Protein AF-A0A9D4HB78-F1 (afdb_monomer_lite)

Foldseek 3Di:
DDPDDDDDDDVVLVVVLVVLVVLCVVQCQDLDLVSLLVSLQVLLVCLLVVSDDPVSLLVVLVSCLVRLVSLLDPDRNLVSNLSSLLSNCVSPVVCLQSLLVSQLVVLVVLVPDPQLLVCLSSLLSNLSRLLSSLLSLVVPPPRDLVSNLSSLVSNLSSLLSNCRNVDPVSLVSNLVSVLCQCVSDDCSVVVSLVSLVVHDQDLSCLLVLLSSLVSCQVVVVVVSNVVSLQVSLVSLLCCLQPPLRDVSSLQSNLSSQANADDDDDDDDDDDDDPDCPSSDPFDDHDPCCCVPRHVVSLVVRCVGPVPSSCVSVVSNVVRDPDPCVVVPCVVVVVVVVVVVVVVVVDDDDDD

pLDDT: mean 73.03, std 22.08, range [23.11, 98.19]

Sequence (351 aa):
MENVYVPEYFPDEERNAEELLKRLSKTVLSSSTKKRSEVLDDIARYITETRLTQQQIEYIFEKLQRTIAAYDDNSKSRRSAESIVKAAVNKDVSAIQLVAACVTPIAEAQKKLVQPFKSSNEAYVALLWPCASLKLAFKQPNAEKRFMLTLVESIDGLVFGALAARKRSIAQNVYKKLVNLWSSDADACDRYHTLLGHCKSSEYSVCVHALFLSYLFNNKREGQLNKLKGPAVDTFTKLVALVKPPPVALEVGGDILTHFSQADFYDTHFSQADCYDIFWPLTHFSQADFYDIFWLFTQKALLRNMEILLKAFSNLLSGIQLDLGQYTLDIIKPLGGMLEVCNHDSLTFCV

Radius of gyration: 24.36 Å; chains: 1; bounding box: 95×45×58 Å

Organism: Dreissena polymorpha (NCBI:txid45954)

InterPro domains:
  IPR056810 Stalled ribosome sensor GCN1-like, N-terminal [PF24993] (282-337)

Secondary structure (DSSP, 8-state):
-----PPPP-HHHHHHHHHHHHHHHHHTT-S-HHHHHHHHHHHHHHHHTS-S-HHHHHHHHHHHHHTGGGG-SSSHHHHHHHHHHHHHHHH-GGGHHHHHHHHHHHHHHHHH-S-GGGSHHHHHHHHHHHHHHHHHHTT-TT--HHHHHHHHHHHHHHHHHHHTT--HHHHHHHHHHHHHHHTSSSSHHHHHHHHHTTSPP-TTTHHHHHHHHHHHHHTT-HHHHHHHHHHHHHHHHHHHHHS---HHHHHHHHTTTT---------------TT-TTS-------HHHIIIIIIHHHHHHHHHHHHHHHHHHHHHHHT-----GGGHHHHHHHHHHHHHHHTTS------

Structure (mmCIF, N/CA/C/O backbone):
data_AF-A0A9D4HB78-F1
#
_entry.id   AF-A0A9D4HB78-F1
#
loop_
_atom_site.group_PDB
_atom_site.id
_atom_site.type_symbol
_atom_site.label_atom_id
_atom_site.label_alt_id
_atom_site.label_comp_id
_atom_site.label_asym_id
_atom_site.label_entity_id
_atom_site.label_seq_id
_atom_site.pdbx_PDB_ins_code
_atom_site.Cartn_x
_atom_site.Cartn_y
_atom_site.Cartn_z
_atom_site.occupancy
_atom_site.B_iso_or_equiv
_atom_site.auth_seq_id
_atom_site.auth_comp_id
_atom_site.auth_asym_id
_atom_site.auth_atom_id
_atom_site.pdbx_PDB_model_num
ATOM 1 N N . MET A 1 1 ? -53.036 10.648 6.766 1.00 39.59 1 MET A N 1
ATOM 2 C CA . MET A 1 1 ? -52.142 10.501 7.932 1.00 39.59 1 MET A CA 1
ATOM 3 C C . MET A 1 1 ? -51.050 9.551 7.502 1.00 39.59 1 MET A C 1
ATOM 5 O O . MET A 1 1 ? -51.363 8.407 7.201 1.00 39.59 1 MET A O 1
ATOM 9 N N . GLU A 1 2 ? -49.828 10.042 7.351 1.00 35.72 2 GLU A N 1
ATOM 10 C CA . GLU A 1 2 ? -48.689 9.218 6.941 1.00 35.72 2 GLU A CA 1
ATOM 11 C C . GLU A 1 2 ? -48.000 8.669 8.192 1.00 35.72 2 GLU A C 1
ATOM 13 O O . GLU A 1 2 ? -47.783 9.407 9.154 1.00 35.72 2 GLU A O 1
ATOM 18 N N . ASN A 1 3 ? -47.669 7.376 8.192 1.00 38.75 3 ASN A N 1
ATOM 19 C CA . ASN A 1 3 ? -46.874 6.784 9.264 1.00 38.75 3 ASN A CA 1
ATOM 20 C C . ASN A 1 3 ? -45.413 7.203 9.084 1.00 38.75 3 ASN A C 1
ATOM 22 O O . ASN A 1 3 ? -44.667 6.580 8.330 1.00 38.75 3 ASN A O 1
ATOM 26 N N . VAL A 1 4 ? -45.009 8.258 9.792 1.00 39.56 4 VAL A N 1
ATOM 27 C CA . VAL A 1 4 ? -43.598 8.625 9.933 1.00 39.56 4 VAL A CA 1
ATOM 28 C C . VAL A 1 4 ? -42.906 7.531 10.743 1.00 39.56 4 VAL A C 1
ATOM 30 O O . VAL A 1 4 ? -43.082 7.438 11.956 1.00 39.56 4 VAL A O 1
ATOM 33 N N . TYR A 1 5 ? -42.131 6.684 10.065 1.00 40.94 5 TYR A N 1
ATOM 34 C CA . TYR A 1 5 ? -41.275 5.701 10.720 1.00 40.94 5 TYR A CA 1
ATOM 35 C C . TYR A 1 5 ? -40.149 6.431 11.459 1.00 40.94 5 TYR A C 1
ATOM 37 O O . TYR A 1 5 ? -39.219 6.948 10.839 1.00 40.94 5 TYR A O 1
ATOM 45 N N . VAL A 1 6 ? -40.247 6.486 12.786 1.00 38.56 6 VAL A N 1
ATOM 46 C CA . VAL A 1 6 ? -39.167 6.943 13.665 1.00 38.56 6 VAL A CA 1
ATOM 47 C C . VAL A 1 6 ? -38.320 5.716 14.016 1.00 38.56 6 VAL A C 1
ATOM 49 O O . VAL A 1 6 ? -38.862 4.791 14.621 1.00 38.56 6 VAL A O 1
ATOM 52 N N . PRO A 1 7 ? -37.026 5.661 13.645 1.00 44.06 7 PRO A N 1
ATOM 53 C CA . PRO A 1 7 ? -36.155 4.564 14.050 1.00 44.06 7 PRO A CA 1
ATOM 54 C C . PRO A 1 7 ? -36.033 4.494 15.575 1.00 44.06 7 PRO A C 1
ATOM 56 O O . PRO A 1 7 ? -35.910 5.528 16.235 1.00 44.06 7 PRO A O 1
ATOM 59 N N . GLU A 1 8 ? -36.034 3.284 16.134 1.00 41.75 8 GLU A N 1
ATOM 60 C CA . GLU A 1 8 ? -35.783 3.090 17.562 1.00 41.75 8 GLU A CA 1
ATOM 61 C C . GLU A 1 8 ? -34.376 3.586 17.934 1.00 41.75 8 GLU A C 1
ATOM 63 O O . GLU A 1 8 ? -33.387 3.309 17.254 1.00 41.75 8 GLU A O 1
ATOM 68 N N . TYR A 1 9 ? -34.298 4.354 19.020 1.00 45.88 9 TYR A N 1
ATOM 69 C CA . TYR A 1 9 ? -33.049 4.898 19.540 1.00 45.88 9 TYR A CA 1
ATOM 70 C C . TYR A 1 9 ? -32.450 3.912 20.550 1.00 45.88 9 TYR A C 1
ATOM 72 O O . TYR A 1 9 ? -33.063 3.637 21.581 1.00 45.88 9 TYR A O 1
ATOM 80 N N . PHE A 1 10 ? -31.258 3.384 20.253 1.00 50.38 10 PHE A N 1
ATOM 81 C CA . PHE A 1 10 ? -30.574 2.349 21.041 1.00 50.38 10 PHE A CA 1
ATOM 82 C C . PHE A 1 10 ? -29.372 2.933 21.819 1.00 50.38 10 PHE A C 1
ATOM 84 O O . PHE A 1 10 ? -28.224 2.766 21.394 1.00 50.38 10 PHE A O 1
ATOM 91 N N . PRO A 1 11 ? -29.591 3.613 22.965 1.00 55.28 11 PRO A N 1
ATOM 92 C CA . PRO A 1 11 ? -28.542 4.358 23.668 1.00 55.28 11 PRO A CA 1
ATOM 93 C C . PRO A 1 11 ? -27.379 3.488 24.166 1.00 55.28 11 PRO A C 1
ATOM 95 O O . PRO A 1 11 ? -26.263 3.986 24.309 1.00 55.28 11 PRO A O 1
ATOM 98 N N . ASP A 1 12 ? -27.603 2.195 24.417 1.00 61.38 12 ASP A N 1
ATOM 99 C CA . ASP A 1 12 ? -26.543 1.298 24.881 1.00 61.38 12 ASP A CA 1
ATOM 100 C C . ASP A 1 12 ? -25.519 0.967 23.783 1.00 61.38 12 ASP A C 1
ATOM 102 O O . ASP A 1 12 ? -24.332 0.840 24.086 1.00 61.38 12 ASP A O 1
ATOM 106 N N . GLU A 1 13 ? -25.906 0.876 22.504 1.00 61.78 13 GLU A N 1
ATOM 107 C CA . GLU A 1 13 ? -24.924 0.663 21.425 1.00 61.78 13 GLU A CA 1
ATOM 108 C C . GLU A 1 13 ? -24.064 1.915 21.195 1.00 61.78 13 GLU A C 1
ATOM 110 O O . GLU A 1 13 ? -22.840 1.807 21.082 1.00 61.78 13 GLU A O 1
ATOM 115 N N . GLU A 1 14 ? -24.670 3.105 21.232 1.00 60.84 14 GLU A N 1
ATOM 116 C CA . GLU A 1 14 ? -23.958 4.385 21.114 1.00 60.84 14 GLU A CA 1
ATOM 117 C C . GLU A 1 14 ? -22.981 4.608 22.283 1.00 60.84 14 GLU A C 1
ATOM 119 O O . GLU A 1 14 ? -21.816 4.964 22.077 1.00 60.84 14 GLU A O 1
ATOM 124 N N . ARG A 1 15 ? -23.402 4.284 23.511 1.00 61.78 15 ARG A N 1
ATOM 125 C CA . ARG A 1 15 ? -22.551 4.319 24.710 1.00 61.78 15 ARG A CA 1
ATOM 126 C C . ARG A 1 15 ? -21.359 3.363 24.609 1.00 61.78 15 ARG A C 1
ATOM 128 O O . ARG A 1 15 ? -20.231 3.751 24.920 1.00 61.78 15 ARG A O 1
ATOM 135 N N . ASN A 1 16 ? -21.584 2.140 24.127 1.00 81.19 16 ASN A N 1
ATOM 136 C CA . ASN A 1 16 ? -20.516 1.166 23.890 1.00 81.19 16 ASN A CA 1
ATOM 137 C C . ASN A 1 16 ? -19.531 1.640 22.801 1.00 81.19 16 ASN A C 1
ATOM 139 O O . ASN A 1 16 ? -18.318 1.465 22.950 1.00 81.19 16 ASN A O 1
ATOM 143 N N . ALA A 1 17 ? -20.020 2.280 21.733 1.00 85.75 17 ALA A N 1
ATOM 144 C CA . ALA A 1 17 ? -19.179 2.880 20.697 1.00 85.75 17 ALA A CA 1
ATOM 145 C C . ALA A 1 17 ? -18.312 4.030 21.248 1.00 85.75 17 ALA A C 1
ATOM 147 O O . ALA A 1 17 ? -17.103 4.069 20.994 1.00 85.75 17 ALA A O 1
ATOM 148 N N . GLU A 1 18 ? -18.873 4.929 22.064 1.00 87.69 18 GLU A N 1
ATOM 149 C CA . GLU A 1 18 ? -18.087 5.974 22.730 1.00 87.69 18 GLU A CA 1
ATOM 150 C C . GLU A 1 18 ? -16.985 5.394 23.629 1.00 87.69 18 GLU A C 1
ATOM 152 O O . GLU A 1 18 ? -15.846 5.873 23.609 1.00 87.69 18 GLU A O 1
ATOM 157 N N . GLU A 1 19 ? -17.296 4.380 24.438 1.00 90.69 19 GLU A N 1
ATOM 158 C CA . GLU A 1 19 ? -16.315 3.746 25.324 1.00 90.69 19 GLU A CA 1
ATOM 159 C C . GLU A 1 19 ? -15.199 3.045 24.538 1.00 90.69 19 GLU A C 1
ATOM 161 O O . GLU A 1 19 ? -14.025 3.159 24.909 1.00 90.69 19 GLU A O 1
ATOM 166 N N . LEU A 1 20 ? -15.515 2.436 23.391 1.00 92.75 20 LEU A N 1
ATOM 167 C CA . LEU A 1 20 ? -14.529 1.877 22.466 1.00 92.75 20 LEU A CA 1
ATOM 168 C C . LEU A 1 20 ? -13.567 2.947 21.915 1.00 92.75 20 LEU A C 1
ATOM 170 O O . LEU A 1 20 ? -12.353 2.725 21.904 1.00 92.75 20 LEU A O 1
ATOM 174 N N . LEU A 1 21 ? -14.063 4.128 21.532 1.00 93.75 21 LEU A N 1
ATOM 175 C CA . LEU A 1 21 ? -13.239 5.241 21.026 1.00 93.75 21 LEU A CA 1
ATOM 176 C C . LEU A 1 21 ? -12.417 5.932 22.131 1.00 93.75 21 LEU A C 1
ATOM 178 O O . LEU A 1 21 ? -11.253 6.306 21.922 1.00 93.75 21 LEU A O 1
ATOM 182 N N . LYS A 1 22 ? -12.970 6.032 23.346 1.00 93.62 22 LYS A N 1
ATOM 183 C CA . LYS A 1 22 ? -12.242 6.467 24.553 1.00 93.62 22 LYS A CA 1
ATOM 184 C C . LYS A 1 22 ? -11.129 5.469 24.903 1.00 93.62 22 LYS A C 1
ATOM 186 O O . LYS A 1 22 ? -10.025 5.884 25.267 1.00 93.62 22 LYS A O 1
ATOM 191 N N . ARG A 1 23 ? -11.373 4.161 24.743 1.00 93.56 23 ARG A N 1
ATOM 192 C CA . ARG A 1 23 ? -10.382 3.085 24.927 1.00 93.56 23 ARG A CA 1
ATOM 193 C C . ARG A 1 23 ? -9.302 3.117 23.844 1.00 93.56 23 ARG A C 1
ATOM 195 O O . ARG A 1 23 ? -8.128 3.007 24.199 1.00 93.56 23 ARG A O 1
ATOM 202 N N . LEU A 1 24 ? -9.655 3.342 22.573 1.00 94.56 24 LEU A N 1
ATOM 203 C CA . LEU A 1 24 ? -8.703 3.535 21.467 1.00 94.56 24 LEU A CA 1
ATOM 204 C C . LEU A 1 24 ? -7.709 4.642 21.810 1.00 94.56 24 LEU A C 1
ATOM 206 O O . LEU A 1 24 ? -6.508 4.389 21.874 1.00 94.56 24 LEU A O 1
ATOM 210 N N . SER A 1 25 ? -8.217 5.834 22.123 1.00 93.44 25 SER A N 1
ATOM 211 C CA . SER A 1 25 ? -7.403 7.024 22.401 1.00 93.44 25 SER A CA 1
ATOM 212 C C . SER A 1 25 ? -6.389 6.826 23.532 1.00 93.44 25 SER A C 1
ATOM 214 O O . SER A 1 25 ? -5.276 7.337 23.451 1.00 93.44 25 SER A O 1
ATOM 216 N N . LYS A 1 26 ? -6.743 6.049 24.566 1.00 91.81 26 LYS A N 1
ATOM 217 C CA . LYS A 1 26 ? -5.852 5.721 25.695 1.00 91.81 26 LYS A CA 1
ATOM 218 C C . LYS A 1 26 ? -4.856 4.593 25.395 1.00 91.81 26 LYS A C 1
ATOM 220 O O . LYS A 1 26 ? -3.820 4.509 26.048 1.00 91.81 26 LYS A O 1
ATOM 225 N N . THR A 1 27 ? -5.172 3.702 24.455 1.00 91.94 27 THR A N 1
ATOM 226 C CA . THR A 1 27 ? -4.480 2.406 24.303 1.00 91.94 27 THR A CA 1
ATOM 227 C C . THR A 1 27 ? -3.612 2.325 23.049 1.00 91.94 27 THR A C 1
ATOM 229 O O . THR A 1 27 ? -2.616 1.601 23.044 1.00 91.94 27 THR A O 1
ATOM 232 N N . VAL A 1 28 ? -3.939 3.087 22.004 1.00 90.00 28 VAL A N 1
ATOM 233 C CA . VAL A 1 28 ? -3.289 3.030 20.684 1.00 90.00 28 VAL A CA 1
ATOM 234 C C . VAL A 1 28 ? -1.795 3.379 20.708 1.00 90.00 28 VAL A C 1
ATOM 236 O O . VAL A 1 28 ? -1.022 2.783 19.969 1.00 90.00 28 VAL A O 1
ATOM 239 N N . LEU A 1 29 ? -1.365 4.263 21.616 1.00 91.12 29 LEU A N 1
ATOM 240 C CA . LEU A 1 29 ? 0.049 4.599 21.847 1.00 91.12 29 LEU A CA 1
ATOM 241 C C . LEU A 1 29 ? 0.690 3.813 23.009 1.00 91.12 29 LEU A C 1
ATOM 243 O O . LEU A 1 29 ? 1.817 4.102 23.406 1.00 91.12 29 LEU A O 1
ATOM 247 N N . SER A 1 30 ? 0.003 2.819 23.582 1.00 91.25 30 SER A N 1
ATOM 248 C CA . SER A 1 30 ? 0.588 2.008 24.657 1.00 91.25 30 SER A CA 1
ATOM 249 C C . SER A 1 30 ? 1.701 1.098 24.127 1.00 91.25 30 SER A C 1
ATOM 251 O O . SER A 1 30 ? 1.601 0.533 23.037 1.00 91.25 30 SER A O 1
ATOM 253 N N . SER A 1 31 ? 2.755 0.893 24.922 1.00 88.75 31 SER A N 1
ATOM 254 C CA . SER A 1 31 ? 3.900 0.044 24.552 1.00 88.75 31 SER A CA 1
ATOM 255 C C . SER A 1 31 ? 3.524 -1.425 24.305 1.00 88.75 31 SER A C 1
ATOM 257 O O . SER A 1 31 ? 4.191 -2.121 23.541 1.00 88.75 31 SER A O 1
ATOM 259 N N . SER A 1 32 ? 2.419 -1.902 24.888 1.00 91.44 32 SER A N 1
ATOM 260 C CA . SER A 1 32 ? 1.969 -3.288 24.760 1.00 91.44 32 SER A CA 1
ATOM 261 C C . SER A 1 32 ? 1.274 -3.562 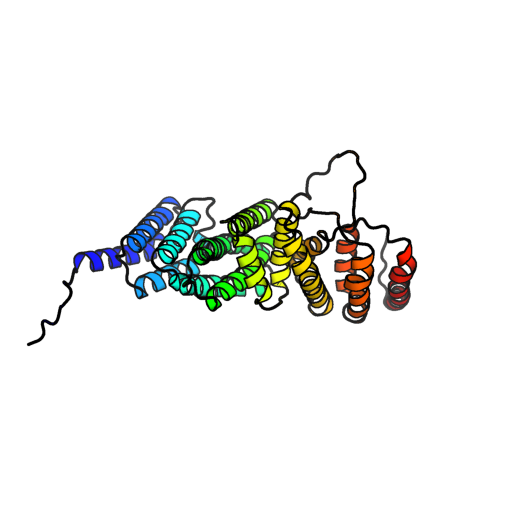23.421 1.00 91.44 32 SER A C 1
ATOM 263 O O . SER A 1 32 ? 0.097 -3.257 23.239 1.00 91.44 32 SER A O 1
ATOM 265 N N . THR A 1 33 ? 1.981 -4.251 22.522 1.00 92.94 33 THR A N 1
ATOM 266 C CA . THR A 1 33 ? 1.460 -4.792 21.251 1.00 92.94 33 THR A CA 1
ATOM 267 C C . THR A 1 33 ? 0.172 -5.604 21.439 1.00 92.94 33 THR A C 1
ATOM 269 O O . THR A 1 33 ? -0.728 -5.540 20.605 1.00 92.94 33 THR A O 1
ATOM 272 N N . LYS A 1 34 ? 0.035 -6.322 22.567 1.00 91.44 34 LYS A N 1
ATOM 273 C CA . LYS A 1 34 ? -1.201 -7.033 22.930 1.00 91.44 34 LYS A CA 1
ATOM 274 C C . LYS A 1 34 ? -2.365 -6.046 23.095 1.00 91.44 34 LYS A C 1
ATOM 276 O O . LYS A 1 34 ? -3.311 -6.124 22.316 1.00 91.44 34 LYS A O 1
ATOM 281 N N . LYS A 1 35 ? -2.239 -5.061 23.994 1.00 92.00 35 LYS A N 1
ATOM 282 C CA . LYS A 1 35 ? -3.285 -4.050 24.238 1.00 92.00 35 LYS A CA 1
ATOM 283 C C . LYS A 1 35 ? -3.632 -3.239 22.984 1.00 92.00 35 LYS A C 1
ATOM 285 O O . LYS A 1 35 ? -4.810 -2.995 22.734 1.00 92.00 35 LYS A O 1
ATOM 290 N N . ARG A 1 36 ? -2.630 -2.857 22.173 1.00 93.94 36 ARG A N 1
ATOM 291 C CA . ARG A 1 36 ? -2.859 -2.199 20.872 1.00 93.94 36 ARG A CA 1
ATOM 292 C C . ARG A 1 36 ? -3.693 -3.087 19.950 1.00 93.94 36 ARG A C 1
ATOM 294 O O . ARG A 1 36 ? -4.703 -2.632 19.431 1.00 93.94 36 ARG A O 1
ATOM 301 N N . SER A 1 37 ? -3.316 -4.354 19.781 1.00 94.44 37 SER A N 1
ATOM 302 C CA . SER A 1 37 ? -4.068 -5.270 18.918 1.00 94.44 37 SER A CA 1
ATOM 303 C C . SER A 1 37 ? -5.504 -5.511 19.392 1.00 94.44 37 SER A C 1
ATOM 305 O O . SER A 1 37 ? -6.405 -5.478 18.570 1.00 94.44 37 SER A O 1
ATOM 307 N N . GLU A 1 38 ? -5.744 -5.672 20.696 1.00 94.12 38 GLU A N 1
ATOM 308 C CA . GLU A 1 38 ? -7.076 -5.971 21.247 1.00 94.12 38 GLU A CA 1
ATOM 309 C C . GLU A 1 38 ? -8.089 -4.854 20.960 1.00 94.12 38 GLU A C 1
ATOM 311 O O . GLU A 1 38 ? -9.193 -5.130 20.494 1.00 94.12 38 GLU A O 1
ATOM 316 N N . VAL A 1 39 ? -7.705 -3.584 21.148 1.00 95.31 39 VAL A N 1
ATOM 317 C CA . VAL A 1 39 ? -8.609 -2.463 20.842 1.00 95.31 39 VAL A CA 1
ATOM 318 C C . VAL A 1 39 ? -8.841 -2.285 19.337 1.00 95.31 39 VAL A C 1
ATOM 320 O O . VAL A 1 39 ? -9.940 -1.913 18.938 1.00 95.31 39 VAL A O 1
ATOM 323 N N . LEU A 1 40 ? -7.842 -2.584 18.499 1.00 96.38 40 LEU A N 1
ATOM 324 C CA . LEU A 1 40 ? -7.955 -2.503 17.038 1.00 96.38 40 LEU A CA 1
ATOM 325 C C . LEU A 1 40 ? -8.791 -3.661 16.454 1.00 96.38 40 LEU A C 1
ATOM 327 O O . LEU A 1 40 ? -9.609 -3.438 15.563 1.00 96.38 40 LEU A O 1
ATOM 331 N N . ASP A 1 41 ? -8.619 -4.880 16.977 1.00 95.50 41 ASP A N 1
ATOM 332 C CA . ASP A 1 41 ? -9.376 -6.080 16.595 1.00 95.50 41 ASP A CA 1
ATOM 333 C C . ASP A 1 41 ? -10.874 -5.918 16.950 1.00 95.50 41 ASP A C 1
ATOM 335 O O . ASP A 1 41 ? -11.744 -6.276 16.153 1.00 95.50 41 ASP A O 1
ATOM 339 N N . ASP A 1 42 ? -11.193 -5.318 18.107 1.00 94.56 42 ASP A N 1
ATOM 340 C CA . ASP A 1 42 ? -12.573 -4.973 18.486 1.00 94.56 42 ASP A CA 1
ATOM 341 C C . ASP A 1 42 ? -13.179 -3.879 17.583 1.00 94.56 42 ASP A C 1
ATOM 343 O O . ASP A 1 42 ? -14.348 -3.979 17.215 1.00 94.56 42 ASP A O 1
ATOM 347 N N . ILE A 1 43 ? -12.406 -2.868 17.161 1.00 96.25 43 ILE A N 1
ATOM 348 C CA . ILE A 1 43 ? -12.886 -1.843 16.211 1.00 96.25 43 ILE A CA 1
ATOM 349 C C . ILE A 1 43 ? -13.206 -2.453 14.847 1.00 96.25 43 ILE A C 1
ATOM 351 O O . ILE A 1 43 ? -14.263 -2.169 14.289 1.00 96.25 43 ILE A O 1
ATOM 355 N N . ALA A 1 44 ? -12.336 -3.316 14.314 1.00 96.06 44 ALA A N 1
ATOM 356 C CA . ALA A 1 44 ? -12.603 -4.002 13.050 1.00 96.06 44 ALA A CA 1
ATOM 357 C C . ALA A 1 44 ? -13.907 -4.825 13.116 1.00 96.06 44 ALA A C 1
ATOM 359 O O . ALA A 1 44 ? -14.668 -4.862 12.145 1.00 96.06 44 ALA A O 1
ATOM 360 N N . ARG A 1 45 ? -14.209 -5.417 14.282 1.00 94.50 45 ARG A N 1
ATOM 361 C CA . ARG A 1 45 ? -15.487 -6.092 14.542 1.00 94.50 45 ARG A CA 1
ATOM 362 C C . ARG A 1 45 ? -16.664 -5.112 14.554 1.00 94.50 45 ARG A C 1
ATOM 364 O O . ARG A 1 45 ? -17.594 -5.315 13.787 1.00 94.50 45 ARG A O 1
ATOM 371 N N . TYR A 1 46 ? -16.588 -4.018 15.315 1.00 94.25 46 TYR A N 1
ATOM 372 C CA . TYR A 1 46 ? -17.650 -3.000 15.397 1.00 94.25 46 TYR A CA 1
ATOM 373 C C . TYR A 1 46 ? -17.967 -2.332 14.047 1.00 94.25 46 TYR A C 1
ATOM 375 O O . TYR A 1 46 ? -19.128 -2.042 13.766 1.00 94.25 46 TYR A O 1
ATOM 383 N N . ILE A 1 47 ? -16.967 -2.124 13.179 1.00 94.62 47 ILE A N 1
ATOM 384 C CA . ILE A 1 47 ? -17.203 -1.664 11.799 1.00 94.62 47 ILE A CA 1
ATOM 385 C C . ILE A 1 47 ? -18.021 -2.709 11.028 1.00 94.62 47 ILE A C 1
ATOM 387 O O . ILE A 1 47 ? -19.023 -2.358 10.405 1.00 94.62 47 ILE A O 1
ATOM 391 N N . THR A 1 48 ? -17.613 -3.981 11.097 1.00 92.19 48 THR A N 1
ATOM 392 C CA . THR A 1 48 ? -18.256 -5.107 10.392 1.00 92.19 48 THR A CA 1
ATOM 393 C C . THR A 1 48 ? -19.688 -5.353 10.882 1.00 92.19 48 THR A C 1
ATOM 395 O O . THR A 1 48 ? -20.588 -5.553 10.076 1.00 92.19 48 THR A O 1
ATOM 398 N N . GLU A 1 49 ? -19.920 -5.258 12.192 1.00 89.69 49 GLU A N 1
ATOM 399 C CA . GLU A 1 49 ? -21.235 -5.343 12.850 1.00 89.69 49 GLU A CA 1
ATOM 400 C C . GLU A 1 49 ? -22.077 -4.063 12.670 1.00 89.69 49 GLU A C 1
ATOM 402 O O . GLU A 1 49 ? -23.161 -3.933 13.227 1.00 89.69 49 GLU A O 1
ATOM 407 N N . THR A 1 50 ? -21.594 -3.101 11.881 1.00 81.19 50 THR A N 1
ATOM 408 C CA . THR A 1 50 ? -22.226 -1.818 11.532 1.00 81.19 50 THR A CA 1
ATOM 409 C C . THR A 1 50 ? -22.425 -0.795 12.660 1.00 81.19 50 THR A C 1
ATOM 411 O O . THR A 1 50 ? -22.738 0.351 12.339 1.00 81.19 50 THR A O 1
ATOM 414 N N . ARG A 1 51 ? -22.094 -1.139 13.914 1.00 81.81 51 ARG A N 1
ATOM 415 C CA . ARG A 1 51 ? -22.175 -0.352 15.172 1.00 81.81 51 ARG A CA 1
ATOM 416 C C . ARG A 1 51 ? -21.353 0.950 15.251 1.00 81.81 51 ARG A C 1
ATOM 418 O O . ARG A 1 51 ? -21.063 1.432 16.343 1.00 81.81 51 ARG A O 1
ATOM 425 N N . LEU A 1 52 ? -20.911 1.502 14.124 1.00 87.94 52 LEU A N 1
ATOM 426 C CA . LEU A 1 52 ? -20.148 2.749 14.069 1.00 87.94 52 LEU A CA 1
ATOM 427 C C . LEU A 1 52 ? -20.653 3.647 12.941 1.00 87.94 52 LEU A C 1
ATOM 429 O O . LEU A 1 52 ? -20.807 3.204 11.794 1.00 87.94 52 LEU A O 1
ATOM 433 N N . THR A 1 53 ? -20.861 4.919 13.280 1.00 91.12 53 THR A N 1
ATOM 434 C CA . THR A 1 53 ? -21.258 5.975 12.343 1.00 91.12 53 THR A CA 1
ATOM 435 C C . THR A 1 53 ? -20.087 6.394 11.452 1.00 91.12 53 THR A C 1
ATOM 437 O O . THR A 1 53 ? -18.919 6.163 11.771 1.00 91.12 53 THR A O 1
ATOM 440 N N . GLN A 1 54 ? -20.388 7.058 10.335 1.00 90.88 54 GLN A N 1
ATOM 441 C CA . GLN A 1 54 ? -19.372 7.549 9.399 1.00 90.88 54 GLN A CA 1
ATOM 442 C C . GLN A 1 54 ? -18.325 8.452 10.084 1.00 90.88 54 GLN A C 1
ATOM 444 O O . GLN A 1 54 ? -17.127 8.235 9.921 1.00 90.88 54 GLN A O 1
ATOM 449 N N . GLN A 1 55 ? -18.767 9.383 10.937 1.00 92.00 55 GLN A N 1
ATOM 450 C CA . GLN A 1 55 ? -17.888 10.290 11.693 1.00 92.00 55 GLN A CA 1
ATOM 451 C C . GLN A 1 55 ? -16.968 9.543 12.675 1.00 92.00 55 GLN A C 1
ATOM 453 O O . GLN A 1 55 ? -15.808 9.912 12.868 1.00 92.00 55 GLN A O 1
ATOM 458 N N . GLN A 1 56 ? -17.460 8.462 13.287 1.00 94.94 56 GLN A N 1
ATOM 459 C CA . GLN A 1 56 ? -16.657 7.617 14.175 1.00 94.94 56 GLN A CA 1
ATOM 460 C C . GLN A 1 56 ? -15.587 6.839 13.391 1.00 94.94 56 GLN A C 1
ATOM 462 O O . GLN A 1 56 ? -14.461 6.695 13.868 1.00 94.94 56 GLN A O 1
ATOM 467 N N . ILE A 1 57 ? -15.903 6.383 12.173 1.00 95.25 57 ILE A N 1
ATOM 468 C CA . ILE A 1 57 ? -14.946 5.721 11.272 1.00 95.25 57 ILE A CA 1
ATOM 469 C C . ILE A 1 57 ? -13.892 6.725 10.773 1.00 95.25 57 ILE A C 1
ATOM 471 O O . ILE A 1 57 ? -12.699 6.425 10.820 1.00 95.25 57 ILE A O 1
ATOM 475 N N . GLU A 1 58 ? -14.289 7.937 10.383 1.00 95.31 58 GLU A N 1
ATOM 476 C CA . GLU A 1 58 ? -13.380 9.040 10.027 1.00 95.31 58 GLU A CA 1
ATOM 477 C C . GLU A 1 58 ? -12.386 9.354 11.156 1.00 95.31 58 GLU A C 1
ATOM 479 O O . GLU A 1 58 ? -11.173 9.380 10.930 1.00 95.31 58 GLU A O 1
ATOM 484 N N . TYR A 1 59 ? -12.876 9.477 12.392 1.00 95.56 59 TYR A N 1
ATOM 485 C CA . TYR A 1 59 ? -12.044 9.647 13.586 1.00 95.56 59 TYR A CA 1
ATOM 486 C C . TYR A 1 59 ? -11.063 8.482 13.800 1.00 95.56 59 TYR A C 1
ATOM 488 O O . TYR A 1 59 ? -9.901 8.701 14.150 1.00 95.56 59 TYR A O 1
ATOM 496 N N . ILE A 1 60 ? -11.487 7.234 13.567 1.00 96.88 60 ILE A N 1
ATOM 497 C CA . ILE A 1 60 ? -10.595 6.065 13.633 1.00 96.88 60 ILE A CA 1
ATOM 498 C C . ILE A 1 60 ? -9.468 6.191 12.598 1.00 96.88 60 ILE A C 1
ATOM 500 O O . ILE A 1 60 ? -8.306 6.008 12.961 1.00 96.88 60 ILE A O 1
ATOM 504 N N . PHE A 1 61 ? -9.766 6.550 11.345 1.00 97.19 61 PHE A N 1
ATOM 505 C CA . PHE A 1 61 ? -8.746 6.745 10.304 1.00 97.19 61 PHE A CA 1
ATOM 506 C C . PHE A 1 61 ? -7.780 7.898 10.620 1.00 97.19 61 PHE A C 1
ATOM 508 O O . PHE A 1 61 ? -6.574 7.766 10.390 1.00 97.19 61 PHE A O 1
ATOM 515 N N . GLU A 1 62 ? -8.268 8.988 11.217 1.00 95.50 62 GLU A N 1
ATOM 516 C CA . GLU A 1 62 ? -7.431 10.086 11.718 1.00 95.50 62 GLU A CA 1
ATOM 517 C C . GLU A 1 62 ? -6.487 9.612 12.842 1.00 95.50 62 GLU A C 1
ATOM 519 O O . GLU A 1 62 ? -5.291 9.923 12.846 1.00 95.50 62 GLU A O 1
ATOM 524 N N . LYS A 1 63 ? -6.987 8.800 13.786 1.00 95.44 63 LYS A N 1
ATOM 525 C CA . LYS A 1 63 ? -6.149 8.193 14.830 1.00 95.44 63 LYS A CA 1
ATOM 526 C C . LYS A 1 63 ? -5.134 7.216 14.251 1.00 95.44 63 LYS A C 1
ATOM 528 O O . LYS A 1 63 ? -3.979 7.281 14.665 1.00 95.44 63 LYS A O 1
ATOM 533 N N . LEU A 1 64 ? -5.508 6.359 13.298 1.00 95.44 64 LEU A N 1
ATOM 534 C CA . LEU A 1 64 ? -4.578 5.445 12.623 1.00 95.44 64 LEU A CA 1
ATOM 535 C C . LEU A 1 64 ? -3.431 6.216 11.951 1.00 95.44 64 LEU A C 1
ATOM 537 O O . LEU A 1 64 ? -2.269 5.889 12.190 1.00 95.44 64 LEU A O 1
ATOM 541 N N . GLN A 1 65 ? -3.738 7.282 11.201 1.00 94.62 65 GLN A N 1
ATOM 542 C CA . GLN A 1 65 ? -2.741 8.155 10.568 1.00 94.62 65 GLN A CA 1
ATOM 543 C C . GLN A 1 65 ? -1.757 8.733 11.595 1.00 94.62 65 GLN A C 1
ATOM 545 O O . GLN A 1 65 ? -0.546 8.542 11.479 1.00 94.62 65 GLN A O 1
ATOM 550 N N . ARG A 1 66 ? -2.274 9.399 12.637 1.00 93.69 66 ARG A N 1
ATOM 551 C CA . ARG A 1 66 ? -1.468 10.058 13.683 1.00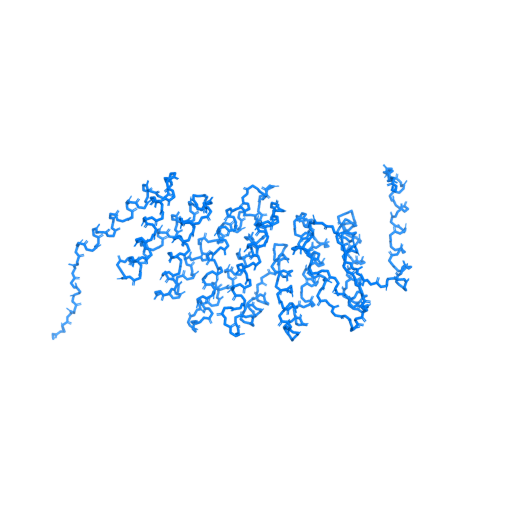 93.69 66 ARG A CA 1
ATOM 552 C C . ARG A 1 66 ? -0.652 9.092 14.554 1.00 93.69 66 ARG A C 1
ATOM 554 O O . ARG A 1 66 ? 0.139 9.551 15.373 1.00 93.69 66 ARG A O 1
ATOM 561 N N . THR A 1 67 ? -0.857 7.779 14.431 1.00 93.94 67 THR A N 1
ATOM 562 C CA . THR A 1 67 ? -0.231 6.756 15.289 1.00 93.94 67 THR A CA 1
ATOM 563 C C . THR A 1 67 ? 0.515 5.672 14.508 1.00 93.94 67 THR A C 1
ATOM 565 O O . THR A 1 67 ? 0.916 4.674 15.101 1.00 93.94 67 THR A O 1
ATOM 568 N N . ILE A 1 68 ? 0.772 5.884 13.209 1.00 92.25 68 ILE A N 1
ATOM 569 C CA . ILE A 1 68 ? 1.421 4.925 12.295 1.00 92.25 68 ILE A CA 1
ATOM 570 C C . ILE A 1 68 ? 2.693 4.269 12.872 1.00 92.25 68 ILE A C 1
ATOM 572 O O . ILE A 1 68 ? 2.864 3.054 12.768 1.00 92.25 68 ILE A O 1
ATOM 576 N N . ALA A 1 69 ? 3.534 5.048 13.561 1.00 89.56 69 ALA A N 1
ATOM 577 C CA . ALA A 1 69 ? 4.770 4.597 14.203 1.00 89.56 69 ALA A CA 1
ATOM 578 C C . ALA A 1 69 ? 4.547 3.518 15.284 1.00 89.56 69 ALA A C 1
ATOM 580 O O . ALA A 1 69 ? 5.367 2.617 15.455 1.00 89.56 69 ALA A O 1
ATOM 581 N N . ALA A 1 70 ? 3.406 3.546 15.985 1.00 90.25 70 ALA A N 1
ATOM 582 C CA . ALA A 1 70 ? 3.055 2.552 17.001 1.00 90.25 70 ALA A CA 1
ATOM 583 C C . ALA A 1 70 ? 2.718 1.169 16.406 1.00 90.25 70 ALA A C 1
ATOM 585 O O . ALA A 1 70 ? 2.541 0.203 17.153 1.00 90.25 70 ALA A O 1
ATOM 586 N N . TYR A 1 71 ? 2.642 1.050 15.077 1.00 90.56 71 TYR A N 1
ATOM 587 C CA . TYR A 1 71 ? 2.439 -0.214 14.368 1.00 90.56 71 TYR A CA 1
ATOM 588 C C . TYR A 1 71 ? 3.720 -0.751 13.719 1.00 90.56 71 TYR A C 1
ATOM 590 O O . TYR A 1 71 ? 3.665 -1.774 13.028 1.00 90.56 71 TYR A O 1
ATOM 598 N N . ASP A 1 72 ? 4.892 -0.164 14.004 1.00 84.06 72 ASP A N 1
ATOM 599 C CA . ASP A 1 72 ? 6.181 -0.796 13.692 1.00 84.06 72 ASP A CA 1
ATOM 600 C C . ASP A 1 72 ? 6.530 -1.963 14.646 1.00 84.06 72 ASP A C 1
ATOM 602 O O . ASP A 1 72 ? 7.667 -2.182 15.051 1.00 84.06 72 ASP A O 1
ATOM 606 N N . ASP A 1 73 ? 5.528 -2.772 14.997 1.00 83.00 73 ASP A N 1
ATOM 607 C CA . ASP A 1 73 ? 5.708 -4.079 15.621 1.00 83.00 73 ASP A CA 1
ATOM 608 C C . ASP A 1 73 ? 5.698 -5.188 14.567 1.00 83.00 73 ASP A C 1
ATOM 610 O O . ASP A 1 73 ? 4.993 -5.105 13.561 1.00 83.00 73 ASP A O 1
ATOM 614 N N . ASN A 1 74 ? 6.476 -6.247 14.794 1.00 71.38 74 ASN A N 1
ATOM 615 C CA . ASN A 1 74 ? 6.706 -7.306 13.805 1.00 71.38 74 ASN A CA 1
ATOM 616 C C . ASN A 1 74 ? 5.491 -8.224 13.532 1.00 71.38 74 ASN A C 1
ATOM 618 O O . ASN A 1 74 ? 5.643 -9.220 12.825 1.00 71.38 74 ASN A O 1
ATOM 622 N N . SER A 1 75 ? 4.287 -7.945 14.061 1.00 76.75 75 SER A N 1
ATOM 623 C CA . SER A 1 75 ? 3.064 -8.622 13.590 1.00 76.75 75 SER A CA 1
ATOM 624 C C . SER A 1 75 ? 1.738 -8.000 14.038 1.00 76.75 75 SER A C 1
ATOM 626 O O . SER A 1 75 ? 0.955 -7.597 13.177 1.00 76.75 75 SER A O 1
ATOM 628 N N . LYS A 1 76 ? 1.387 -8.085 15.331 1.00 88.19 76 LYS A N 1
ATOM 629 C CA . LYS A 1 76 ? -0.034 -8.179 15.711 1.00 88.19 76 LYS A CA 1
ATOM 630 C C . LYS A 1 76 ? -0.804 -6.875 15.523 1.00 88.19 76 LYS A C 1
ATOM 632 O O . LYS A 1 76 ? -1.766 -6.894 14.764 1.00 88.19 76 LYS A O 1
ATOM 637 N N . SER A 1 77 ? -0.395 -5.756 16.125 1.00 91.38 77 SER A N 1
ATOM 638 C CA . SER A 1 77 ? -1.139 -4.494 15.957 1.00 91.38 77 SER A CA 1
ATOM 639 C C . SER A 1 77 ? -1.048 -3.960 14.526 1.00 91.38 77 SER A C 1
ATOM 641 O O . SER A 1 77 ? -2.026 -3.404 14.032 1.00 91.38 77 SER A O 1
ATOM 643 N N . ARG A 1 78 ? 0.058 -4.227 13.816 1.00 93.50 78 ARG A N 1
ATOM 644 C CA . ARG A 1 78 ? 0.183 -3.970 12.369 1.00 93.50 78 ARG A CA 1
ATOM 645 C C . ARG A 1 78 ? -0.904 -4.685 11.555 1.00 93.50 78 ARG A C 1
ATOM 647 O O . ARG A 1 78 ? -1.533 -4.073 10.693 1.00 93.50 78 ARG A O 1
ATOM 654 N N . ARG A 1 79 ? -1.163 -5.966 11.850 1.00 93.81 79 ARG A N 1
ATOM 655 C CA . ARG A 1 79 ? -2.253 -6.744 11.231 1.00 93.81 79 ARG A CA 1
ATOM 656 C C . ARG A 1 79 ? -3.627 -6.222 11.648 1.00 93.81 79 ARG A C 1
ATOM 658 O O . ARG A 1 79 ? -4.468 -6.060 10.775 1.00 93.81 79 ARG A O 1
ATOM 665 N N . SER A 1 80 ? -3.841 -5.917 12.928 1.00 95.56 80 SER A N 1
ATOM 666 C CA . SER A 1 80 ? -5.115 -5.377 13.429 1.00 95.56 80 SER A CA 1
ATOM 667 C C . SER A 1 80 ? -5.481 -4.036 12.777 1.00 95.56 80 SER A C 1
ATOM 669 O O . SER A 1 80 ? -6.629 -3.836 12.392 1.00 95.56 80 SER A O 1
ATOM 671 N N . ALA A 1 81 ? -4.508 -3.145 12.554 1.00 96.31 81 ALA A N 1
ATOM 672 C CA . ALA A 1 81 ? -4.721 -1.908 11.799 1.00 96.31 81 ALA A CA 1
ATOM 673 C C . ALA A 1 81 ? -5.083 -2.180 10.322 1.00 96.31 81 ALA A C 1
ATOM 675 O O . ALA A 1 81 ? -6.016 -1.575 9.796 1.00 96.31 81 ALA A O 1
ATOM 676 N N . GLU A 1 82 ? -4.424 -3.142 9.658 1.00 96.50 82 GLU A N 1
ATOM 677 C CA . GLU A 1 82 ? -4.818 -3.577 8.304 1.00 96.50 82 GLU A CA 1
ATOM 678 C C . GLU A 1 82 ? -6.225 -4.224 8.281 1.00 96.50 82 GLU A C 1
ATOM 680 O O . GLU A 1 82 ? -6.933 -4.123 7.278 1.00 96.50 82 GLU A O 1
ATOM 685 N N . SER A 1 83 ? -6.665 -4.856 9.376 1.00 97.19 83 SER A N 1
ATOM 686 C CA . SER A 1 83 ? -8.025 -5.402 9.517 1.00 97.19 83 SER A CA 1
ATOM 687 C C . SER A 1 83 ? -9.098 -4.316 9.617 1.00 97.19 83 SER A C 1
ATOM 689 O O . SER A 1 83 ? -10.156 -4.491 9.021 1.00 97.19 83 SER A O 1
ATOM 691 N N . ILE A 1 84 ? -8.838 -3.185 10.287 1.00 97.94 84 ILE A N 1
ATOM 692 C CA . ILE A 1 84 ? -9.764 -2.031 10.313 1.00 97.94 84 ILE A CA 1
ATOM 693 C C . ILE A 1 84 ? -9.988 -1.494 8.895 1.00 97.94 84 ILE A C 1
ATOM 695 O O . ILE A 1 84 ? -11.128 -1.308 8.474 1.00 97.94 84 ILE A O 1
ATOM 699 N N . VAL A 1 85 ? -8.902 -1.314 8.136 1.00 97.94 85 VAL A N 1
ATOM 700 C CA . VAL A 1 85 ? -8.950 -0.855 6.738 1.00 97.94 85 VAL A CA 1
ATOM 701 C C . VAL A 1 85 ? -9.793 -1.797 5.872 1.00 97.94 85 VAL A C 1
ATOM 703 O O . VAL A 1 85 ? -10.657 -1.344 5.123 1.00 97.94 85 VAL A O 1
ATOM 706 N N . LYS A 1 86 ? -9.602 -3.114 6.018 1.00 97.69 86 LYS A N 1
ATOM 707 C CA . LYS A 1 86 ? -10.405 -4.124 5.308 1.00 97.69 86 LYS A CA 1
ATOM 708 C C . LYS A 1 86 ? -11.866 -4.132 5.743 1.00 97.69 86 LYS A C 1
ATOM 710 O O . LYS A 1 86 ? -12.728 -4.243 4.883 1.00 97.69 86 LYS A O 1
ATOM 715 N N . ALA A 1 87 ? -12.152 -4.018 7.040 1.00 97.56 87 ALA A N 1
ATOM 716 C CA . ALA A 1 87 ? -13.519 -3.983 7.554 1.00 97.56 87 ALA A CA 1
ATOM 717 C C . ALA A 1 87 ? -14.297 -2.787 6.986 1.00 97.56 87 ALA A C 1
ATOM 719 O O . ALA A 1 87 ? -15.426 -2.955 6.535 1.00 97.56 87 ALA A O 1
ATOM 720 N N . ALA A 1 88 ? -13.668 -1.608 6.929 1.00 97.12 88 ALA A N 1
ATOM 721 C CA . ALA A 1 88 ? -14.275 -0.413 6.351 1.00 97.12 88 ALA A CA 1
ATOM 722 C C . ALA A 1 88 ? -14.576 -0.589 4.852 1.00 97.12 88 ALA A C 1
ATOM 724 O O . ALA A 1 88 ? -15.725 -0.443 4.449 1.00 97.12 88 ALA A O 1
ATOM 725 N N . VAL A 1 89 ? -13.579 -0.981 4.047 1.00 96.75 89 VAL A N 1
ATOM 726 C CA . VAL A 1 89 ? -13.727 -1.119 2.581 1.00 96.75 89 VAL A CA 1
ATOM 727 C C . VAL A 1 89 ? -14.607 -2.317 2.175 1.00 96.75 89 VAL A C 1
ATOM 729 O O . VAL A 1 89 ? -15.210 -2.294 1.105 1.00 96.75 89 VAL A O 1
ATOM 732 N N . ASN A 1 90 ? -14.730 -3.349 3.020 1.00 95.06 90 ASN A N 1
ATOM 733 C CA . ASN A 1 90 ? -15.694 -4.441 2.821 1.00 95.06 90 ASN A CA 1
ATOM 734 C C . ASN A 1 90 ? -17.135 -4.046 3.185 1.00 95.06 90 ASN A C 1
ATOM 736 O O . ASN A 1 90 ? -18.056 -4.542 2.543 1.00 95.06 90 ASN A O 1
ATOM 740 N N . LYS A 1 91 ? -17.339 -3.194 4.205 1.00 92.56 91 LYS A N 1
ATOM 741 C CA . LYS A 1 91 ? -18.664 -2.658 4.578 1.00 92.56 91 LYS A CA 1
ATOM 742 C C . LYS A 1 91 ? -19.192 -1.726 3.487 1.00 92.56 91 LYS A C 1
ATOM 744 O O . LYS A 1 91 ? -20.336 -1.857 3.069 1.00 92.56 91 LYS A O 1
ATOM 749 N N . ASP A 1 92 ? -18.352 -0.795 3.046 1.00 93.06 92 ASP A N 1
ATOM 750 C CA . ASP A 1 92 ? -18.639 0.132 1.957 1.00 93.06 92 ASP A CA 1
ATOM 751 C C . ASP A 1 92 ? -17.342 0.475 1.216 1.00 93.06 92 ASP A C 1
ATOM 753 O O . ASP A 1 92 ? -16.379 0.978 1.801 1.00 93.06 92 ASP A O 1
ATOM 757 N N . VAL A 1 93 ? -17.324 0.252 -0.100 1.00 95.75 93 VAL A N 1
ATOM 758 C CA . VAL A 1 93 ? -16.165 0.583 -0.932 1.00 95.75 93 VAL A CA 1
ATOM 759 C C . VAL A 1 93 ? -15.877 2.087 -0.954 1.00 95.75 93 VAL A C 1
ATOM 761 O O . VAL A 1 93 ? -14.729 2.461 -1.181 1.00 95.75 93 VAL A O 1
ATOM 764 N N . SER A 1 94 ? -16.846 2.964 -0.653 1.00 95.12 94 SER A N 1
ATOM 765 C CA . SER A 1 94 ? -16.598 4.411 -0.544 1.00 95.12 94 SER A CA 1
ATOM 766 C C . SER A 1 94 ? -15.531 4.743 0.510 1.00 95.12 94 SER A C 1
ATOM 768 O O . SER A 1 94 ? -14.825 5.745 0.376 1.00 95.12 94 SER A O 1
ATOM 770 N N . ALA A 1 95 ? -15.313 3.867 1.501 1.00 96.56 95 ALA A N 1
ATOM 771 C CA . ALA A 1 95 ? -14.277 4.020 2.519 1.00 96.56 95 ALA A CA 1
ATOM 772 C C . ALA A 1 95 ? -12.844 4.087 1.950 1.00 96.56 95 ALA A C 1
ATOM 774 O O . ALA A 1 95 ? -11.943 4.550 2.652 1.00 96.56 95 ALA A O 1
ATOM 775 N N . ILE A 1 96 ? -12.608 3.733 0.675 1.00 97.75 96 ILE A N 1
ATOM 776 C CA . ILE A 1 96 ? -11.324 4.010 0.001 1.00 97.75 96 ILE A CA 1
ATOM 777 C C . ILE A 1 96 ? -10.950 5.501 0.026 1.00 97.75 96 ILE A C 1
ATOM 779 O O . ILE A 1 96 ? -9.762 5.818 0.006 1.00 97.75 96 ILE A O 1
ATOM 783 N N . GLN A 1 97 ? -11.927 6.411 0.132 1.00 97.56 97 GLN A N 1
ATOM 784 C CA . GLN A 1 97 ? -11.679 7.846 0.294 1.00 97.56 97 GLN A CA 1
ATOM 785 C C . GLN A 1 97 ? -11.006 8.168 1.637 1.00 97.56 97 GLN A C 1
ATOM 787 O O . GLN A 1 97 ? -10.074 8.971 1.688 1.00 97.56 97 GLN A O 1
ATOM 792 N N . LEU A 1 98 ? -11.412 7.476 2.709 1.00 97.81 98 LEU A N 1
ATOM 793 C CA . LEU A 1 98 ? -10.822 7.612 4.042 1.00 97.81 98 LEU A CA 1
ATOM 794 C C . LEU A 1 98 ? -9.409 7.034 4.066 1.00 97.81 98 LEU A C 1
ATOM 796 O O . LEU A 1 98 ? -8.503 7.645 4.626 1.00 97.81 98 LEU A O 1
ATOM 800 N N . VAL A 1 99 ? -9.195 5.900 3.390 1.00 98.12 99 VAL A N 1
ATOM 801 C CA . VAL A 1 99 ? -7.855 5.326 3.211 1.00 98.12 99 VAL A CA 1
ATOM 802 C C . VAL A 1 99 ? -6.958 6.311 2.463 1.00 98.12 99 VAL A C 1
ATOM 804 O O . VAL A 1 99 ? -5.857 6.585 2.931 1.00 98.12 99 VAL A O 1
ATOM 807 N N . ALA A 1 100 ? -7.422 6.887 1.350 1.00 98.00 100 ALA A N 1
ATOM 808 C CA . ALA A 1 100 ? -6.656 7.853 0.565 1.00 98.00 100 ALA A CA 1
ATOM 809 C C . ALA A 1 100 ? -6.276 9.092 1.396 1.00 98.00 100 ALA A C 1
ATOM 811 O O . ALA A 1 100 ? -5.096 9.448 1.452 1.00 98.00 100 ALA A O 1
ATOM 812 N N . ALA A 1 101 ? -7.233 9.695 2.108 1.00 97.50 101 ALA A N 1
ATOM 813 C CA . ALA A 1 101 ? -6.987 10.823 3.011 1.00 97.50 101 ALA A CA 1
ATOM 814 C C . ALA A 1 101 ? -6.032 10.468 4.171 1.00 97.50 101 ALA A C 1
ATOM 816 O O . ALA A 1 101 ? -5.209 11.289 4.578 1.00 97.50 101 ALA A O 1
ATOM 817 N N . CYS A 1 102 ? -6.095 9.231 4.670 1.00 96.88 102 CYS A N 1
ATOM 818 C CA . CYS A 1 102 ? -5.224 8.710 5.721 1.00 96.88 102 CYS A CA 1
ATOM 819 C C . CYS A 1 102 ? -3.771 8.518 5.239 1.00 96.88 102 CYS A C 1
ATOM 821 O O . CYS A 1 102 ? -2.836 8.888 5.952 1.00 96.88 102 CYS A O 1
ATOM 823 N N . VAL A 1 103 ? -3.547 7.995 4.027 1.00 97.25 103 VAL A N 1
ATOM 824 C CA . VAL A 1 103 ? -2.191 7.625 3.563 1.00 97.25 103 VAL A CA 1
ATOM 825 C C . VAL A 1 103 ? -1.484 8.691 2.727 1.00 97.25 103 VAL A C 1
ATOM 827 O O . VAL A 1 103 ? -0.255 8.753 2.771 1.00 97.25 103 VAL A O 1
ATOM 830 N N . THR A 1 104 ? -2.214 9.563 2.023 1.00 96.50 104 THR A N 1
ATOM 831 C CA . THR A 1 104 ? -1.602 10.587 1.149 1.00 96.50 104 THR A CA 1
ATOM 832 C C . THR A 1 104 ? -0.650 11.518 1.917 1.00 96.50 104 THR A C 1
ATOM 834 O O . THR A 1 104 ? 0.476 11.699 1.455 1.00 96.50 104 THR A O 1
ATOM 837 N N . PRO A 1 105 ? -0.984 12.047 3.116 1.00 95.44 105 PRO A N 1
ATOM 838 C CA . PRO A 1 105 ? -0.049 12.877 3.885 1.00 95.44 105 PRO A CA 1
ATOM 839 C C . PRO A 1 105 ? 1.208 12.126 4.349 1.00 95.44 105 PRO A C 1
ATOM 841 O O . PRO A 1 105 ? 2.274 12.729 4.450 1.00 95.44 105 PRO A O 1
ATOM 844 N N . ILE A 1 106 ? 1.115 10.810 4.585 1.00 94.12 106 ILE A N 1
ATOM 845 C CA . ILE A 1 106 ? 2.267 9.969 4.952 1.00 94.12 106 ILE A CA 1
ATOM 846 C C . ILE A 1 106 ? 3.184 9.784 3.735 1.00 94.12 106 ILE A C 1
ATOM 848 O O . ILE A 1 106 ? 4.400 9.943 3.857 1.00 94.12 106 ILE A O 1
ATOM 852 N N . ALA A 1 107 ? 2.609 9.511 2.558 1.00 94.06 107 ALA A N 1
ATOM 853 C CA . ALA A 1 107 ? 3.336 9.421 1.291 1.00 94.06 107 ALA A CA 1
ATOM 854 C C . ALA A 1 107 ? 4.033 10.749 0.947 1.00 94.06 107 ALA A C 1
ATOM 856 O O . ALA A 1 107 ? 5.226 10.774 0.652 1.00 94.06 107 ALA A O 1
ATOM 857 N N . GLU A 1 108 ? 3.311 11.865 1.063 1.00 91.94 108 GLU A N 1
ATOM 858 C CA . GLU A 1 108 ? 3.818 13.222 0.842 1.00 91.94 108 GLU A CA 1
ATOM 859 C C . GLU A 1 108 ? 4.897 13.652 1.842 1.00 91.94 108 GLU A C 1
ATOM 861 O O . GLU A 1 108 ? 5.732 14.492 1.500 1.00 91.94 108 GLU A O 1
ATOM 866 N N . ALA A 1 109 ? 4.917 13.085 3.051 1.00 89.81 109 ALA A N 1
ATOM 867 C CA . ALA A 1 109 ? 6.017 13.275 3.989 1.00 89.81 109 ALA A CA 1
ATOM 868 C C . ALA A 1 109 ? 7.290 12.558 3.508 1.00 89.81 109 ALA A C 1
ATOM 870 O O . ALA A 1 109 ? 8.348 13.184 3.477 1.00 89.81 109 ALA A O 1
ATOM 871 N N . GLN A 1 110 ? 7.202 11.296 3.054 1.00 85.81 110 GLN A N 1
ATOM 872 C CA . GLN A 1 110 ? 8.379 10.537 2.581 1.00 85.81 110 GLN A CA 1
ATOM 873 C C . GLN A 1 110 ? 9.116 11.253 1.442 1.00 85.81 110 GLN A C 1
ATOM 875 O O . GLN A 1 110 ? 10.345 11.286 1.425 1.00 85.81 110 GLN A O 1
ATOM 880 N N . LYS A 1 111 ? 8.362 11.881 0.530 1.00 81.12 111 LYS A N 1
ATOM 881 C CA . LYS A 1 111 ? 8.880 12.664 -0.604 1.00 81.12 111 LYS A CA 1
ATOM 882 C C . LYS A 1 111 ? 9.749 13.860 -0.182 1.00 81.12 111 LYS A C 1
ATOM 884 O O . LYS A 1 111 ? 10.646 14.252 -0.923 1.00 81.12 111 LYS A O 1
ATOM 889 N N . LYS A 1 112 ? 9.488 14.432 1.001 1.00 78.50 112 LYS A N 1
ATOM 890 C CA . LYS A 1 112 ? 10.067 15.698 1.499 1.00 78.50 112 LYS A CA 1
ATOM 891 C C . LYS A 1 112 ? 11.163 15.505 2.553 1.00 78.50 112 LYS A C 1
ATOM 893 O O . LYS A 1 112 ? 11.757 16.482 3.004 1.00 78.50 112 LYS A O 1
ATOM 898 N N . LEU A 1 113 ? 11.436 14.269 2.973 1.00 70.69 113 LEU A N 1
ATOM 899 C CA . LEU A 1 113 ? 12.463 13.983 3.973 1.00 70.69 113 LEU A CA 1
ATOM 900 C C . LEU A 1 113 ? 13.872 14.070 3.378 1.00 70.69 113 LEU A C 1
ATOM 902 O O . LEU A 1 113 ? 14.182 13.426 2.383 1.00 70.69 113 LEU A O 1
ATOM 906 N N . VAL A 1 114 ? 14.763 14.777 4.077 1.00 56.97 114 VAL A N 1
ATOM 907 C CA . VAL A 1 114 ? 16.211 14.813 3.780 1.00 56.97 114 VAL A CA 1
ATOM 908 C C . VAL A 1 114 ? 16.887 13.464 4.093 1.00 56.97 114 VAL A C 1
ATOM 910 O O . VAL A 1 114 ? 17.929 13.136 3.536 1.00 56.97 114 VAL A O 1
ATOM 913 N N . GLN A 1 115 ? 16.297 12.658 4.987 1.00 57.62 115 GLN A N 1
ATOM 914 C CA . GLN A 1 115 ? 16.799 11.336 5.391 1.00 57.62 115 GLN A CA 1
ATOM 915 C C . GLN A 1 115 ? 15.659 10.294 5.469 1.00 57.62 115 GLN A C 1
ATOM 917 O O . GLN A 1 115 ? 15.322 9.833 6.564 1.00 57.62 115 GLN A O 1
ATOM 922 N N . PRO A 1 116 ? 15.055 9.895 4.329 1.00 60.03 116 PRO A N 1
ATOM 923 C CA . PRO A 1 116 ? 13.876 9.017 4.307 1.00 60.03 116 PRO A CA 1
ATOM 924 C C . PRO A 1 116 ? 14.152 7.590 4.819 1.00 60.03 116 PRO A C 1
ATOM 926 O O . PRO A 1 116 ? 13.226 6.866 5.169 1.00 60.03 116 PRO A O 1
ATOM 929 N N . PHE A 1 117 ? 15.423 7.192 4.961 1.00 60.59 117 PHE A N 1
ATOM 930 C CA . PHE A 1 117 ? 15.815 5.903 5.545 1.00 60.59 117 PHE A CA 1
ATOM 931 C C . PHE A 1 117 ? 15.399 5.707 7.014 1.00 60.59 117 PHE A C 1
ATOM 933 O O . PHE A 1 117 ? 15.375 4.573 7.499 1.00 60.59 117 PHE A O 1
ATOM 940 N N . LYS A 1 118 ? 15.096 6.788 7.747 1.00 69.31 118 LYS A N 1
ATOM 941 C CA . LYS A 1 118 ? 14.674 6.716 9.158 1.00 69.31 118 LYS A CA 1
ATOM 942 C C . LYS A 1 118 ? 13.209 6.298 9.316 1.00 69.31 118 LYS A C 1
ATOM 944 O O . LYS A 1 118 ? 12.889 5.612 10.279 1.00 69.31 118 LYS A O 1
ATOM 949 N N . SER A 1 119 ? 12.357 6.644 8.353 1.00 82.62 119 SER A N 1
ATOM 950 C CA . SER A 1 119 ? 10.914 6.362 8.335 1.00 82.62 119 SER A CA 1
ATOM 951 C C . SER A 1 119 ? 10.526 5.174 7.446 1.00 82.62 119 SER A C 1
ATOM 953 O O . SER A 1 119 ? 9.346 4.863 7.320 1.00 82.62 119 SER A O 1
ATOM 955 N N . SER A 1 120 ? 11.484 4.458 6.842 1.00 84.19 120 SER A N 1
ATOM 956 C CA . SER A 1 120 ? 11.195 3.360 5.903 1.00 84.19 120 SER A CA 1
ATOM 957 C C . SER A 1 120 ? 10.305 2.244 6.462 1.00 84.19 120 SER A C 1
ATOM 959 O O . SER A 1 120 ? 9.516 1.660 5.720 1.00 84.19 120 SER A O 1
ATOM 961 N N . ASN A 1 121 ? 10.379 1.962 7.766 1.00 87.88 121 ASN A N 1
ATOM 962 C CA . ASN A 1 121 ? 9.452 1.025 8.400 1.00 87.88 121 ASN A CA 1
ATOM 963 C C . ASN A 1 121 ? 8.022 1.589 8.465 1.00 87.88 121 ASN A C 1
ATOM 965 O O . ASN A 1 121 ? 7.082 0.879 8.121 1.00 87.88 121 ASN A O 1
ATOM 969 N N . GLU A 1 122 ? 7.847 2.861 8.837 1.00 90.69 122 GLU A N 1
ATOM 970 C CA . GLU A 1 122 ? 6.543 3.543 8.868 1.00 90.69 122 GLU A CA 1
ATOM 971 C C . GLU A 1 122 ? 5.924 3.621 7.466 1.00 90.69 122 GLU A C 1
ATOM 973 O O . GLU A 1 122 ? 4.738 3.347 7.290 1.00 90.69 122 GLU A O 1
ATOM 978 N N . ALA A 1 123 ? 6.745 3.912 6.452 1.00 93.06 123 ALA A N 1
ATOM 979 C CA . ALA A 1 123 ? 6.345 3.906 5.050 1.00 93.06 123 ALA A CA 1
ATOM 980 C C . ALA A 1 123 ? 5.880 2.510 4.596 1.00 93.06 123 ALA A C 1
ATOM 982 O O . ALA A 1 123 ? 4.830 2.389 3.965 1.00 93.06 123 ALA A O 1
ATOM 983 N N . TYR A 1 124 ? 6.593 1.443 4.981 1.00 93.19 124 TYR A N 1
ATOM 984 C CA . TYR A 1 124 ? 6.169 0.062 4.719 1.00 93.19 124 TYR A CA 1
ATOM 985 C C . TYR A 1 124 ? 4.888 -0.327 5.481 1.00 93.19 124 TYR A C 1
ATOM 987 O O . TYR A 1 124 ? 4.036 -1.020 4.928 1.00 93.19 124 TYR A O 1
ATOM 995 N N . VAL A 1 125 ? 4.713 0.123 6.728 1.00 94.12 125 VAL A N 1
ATOM 996 C CA . VAL A 1 125 ? 3.478 -0.080 7.507 1.00 94.12 125 VAL A CA 1
ATOM 997 C C . VAL A 1 125 ? 2.295 0.606 6.818 1.00 94.12 125 VAL A C 1
ATOM 999 O O . VAL A 1 125 ? 1.266 -0.035 6.605 1.00 94.12 125 VAL A O 1
ATOM 1002 N N . ALA A 1 126 ? 2.447 1.867 6.409 1.00 96.44 126 ALA A N 1
ATOM 1003 C CA . ALA A 1 126 ? 1.410 2.617 5.704 1.00 96.44 126 ALA A CA 1
ATOM 1004 C C . ALA A 1 126 ? 1.097 2.018 4.323 1.00 96.44 126 ALA A C 1
ATOM 1006 O O . ALA A 1 126 ? -0.070 1.959 3.944 1.00 96.44 126 ALA A O 1
ATOM 1007 N N . LEU A 1 127 ? 2.101 1.492 3.604 1.00 97.19 127 LEU A N 1
ATOM 1008 C CA . LEU A 1 127 ? 1.944 0.806 2.311 1.00 97.19 127 LEU A CA 1
ATOM 1009 C C . LEU A 1 127 ? 0.990 -0.400 2.378 1.00 97.19 127 LEU A C 1
ATOM 1011 O O . LEU A 1 127 ? 0.382 -0.769 1.367 1.00 97.19 127 LEU A O 1
ATOM 1015 N N . LEU A 1 128 ? 0.800 -1.005 3.555 1.00 96.38 128 LEU A N 1
ATOM 1016 C CA . LEU A 1 128 ? -0.131 -2.120 3.719 1.00 96.38 128 LEU A CA 1
ATOM 1017 C C . LEU A 1 128 ? -1.586 -1.726 3.428 1.00 96.38 128 LEU A C 1
ATOM 1019 O O . LEU A 1 128 ? -2.337 -2.549 2.898 1.00 96.38 128 LEU A O 1
ATOM 1023 N N . TRP A 1 129 ? -1.973 -0.491 3.753 1.00 98.00 129 TRP A N 1
ATOM 1024 C CA . TRP A 1 129 ? -3.352 0.001 3.702 1.00 98.00 129 TRP A CA 1
ATOM 1025 C C . TRP A 1 129 ? -3.869 0.302 2.280 1.00 98.00 129 TRP A C 1
ATOM 1027 O O . TRP A 1 129 ? -4.932 -0.230 1.944 1.00 98.00 129 TRP A O 1
ATOM 1037 N N . PRO A 1 130 ? -3.167 1.043 1.390 1.00 98.19 130 PRO A N 1
ATOM 1038 C CA . PRO A 1 130 ? -3.622 1.232 0.013 1.00 98.19 130 PRO A CA 1
ATOM 1039 C C . PRO A 1 130 ? -3.562 -0.083 -0.772 1.00 98.19 130 PRO A C 1
ATOM 1041 O O . PRO A 1 130 ? -4.484 -0.374 -1.529 1.00 98.19 130 PRO A O 1
ATOM 1044 N N . CYS A 1 131 ? -2.560 -0.939 -0.523 1.00 98.12 131 CYS A N 1
ATOM 1045 C CA . CYS A 1 131 ? -2.481 -2.266 -1.142 1.00 98.12 131 CYS A CA 1
ATOM 1046 C C . CYS A 1 131 ? -3.658 -3.170 -0.739 1.00 98.12 131 CYS A C 1
ATOM 1048 O O . CYS A 1 131 ? -4.214 -3.867 -1.585 1.00 98.12 131 CYS A O 1
ATOM 1050 N N . ALA A 1 132 ? -4.061 -3.162 0.538 1.00 97.50 132 ALA A N 1
ATOM 1051 C CA . ALA A 1 132 ? -5.245 -3.891 0.992 1.00 97.50 132 ALA A CA 1
ATOM 1052 C C . ALA A 1 132 ? -6.542 -3.316 0.396 1.00 97.50 132 ALA A C 1
ATOM 1054 O O . ALA A 1 132 ? -7.439 -4.077 0.049 1.00 97.50 132 ALA A O 1
ATOM 1055 N N . SER A 1 133 ? -6.622 -1.994 0.245 1.00 97.62 133 SER A N 1
ATOM 1056 C CA . SER A 1 133 ? -7.834 -1.300 -0.205 1.00 97.62 133 SER A CA 1
ATOM 1057 C C . SER A 1 133 ? -8.066 -1.431 -1.706 1.00 97.62 133 SER A C 1
ATOM 1059 O O . SER A 1 133 ? -9.168 -1.787 -2.111 1.00 97.62 133 SER A O 1
ATOM 1061 N N . LEU A 1 134 ? -7.031 -1.252 -2.537 1.00 97.56 134 LEU A N 1
ATOM 1062 C CA . LEU A 1 134 ? -7.115 -1.506 -3.982 1.00 97.56 134 LEU A CA 1
ATOM 1063 C C . LEU A 1 134 ? -7.488 -2.966 -4.276 1.00 97.56 134 LEU A C 1
ATOM 1065 O O . LEU A 1 134 ? -8.324 -3.223 -5.134 1.00 97.56 134 LEU A O 1
ATOM 1069 N N . LYS A 1 135 ? -6.950 -3.920 -3.503 1.00 96.38 135 LYS A N 1
ATOM 1070 C CA . LYS A 1 135 ? -7.267 -5.355 -3.612 1.00 96.38 135 LYS A CA 1
ATOM 1071 C C . LYS A 1 135 ? -8.743 -5.695 -3.338 1.00 96.38 135 LYS A C 1
ATOM 1073 O O . LYS A 1 135 ? -9.215 -6.736 -3.796 1.00 96.38 135 LYS A O 1
ATOM 1078 N N . LEU A 1 136 ? -9.461 -4.847 -2.602 1.00 96.44 136 LEU A N 1
ATOM 1079 C CA . LEU A 1 136 ? -10.907 -4.966 -2.393 1.00 96.44 136 LEU A CA 1
ATOM 1080 C C . LEU A 1 136 ? -11.686 -4.153 -3.438 1.00 96.44 136 LEU A C 1
ATOM 1082 O O . LEU A 1 136 ? -12.605 -4.678 -4.059 1.00 96.44 136 LEU A O 1
ATOM 1086 N N . ALA A 1 137 ? -11.260 -2.917 -3.706 1.00 96.12 137 ALA A N 1
ATOM 1087 C CA . ALA A 1 137 ? -11.858 -2.025 -4.700 1.00 96.12 137 ALA A CA 1
ATOM 1088 C C . ALA A 1 137 ? -11.876 -2.625 -6.119 1.00 96.12 137 ALA A C 1
ATOM 1090 O O . ALA A 1 137 ? -12.861 -2.487 -6.833 1.00 96.12 137 ALA A O 1
ATOM 1091 N N . PHE A 1 138 ? -10.838 -3.374 -6.508 1.00 95.19 138 PHE A N 1
ATOM 1092 C CA . PHE A 1 138 ? -10.767 -4.101 -7.785 1.00 95.19 138 PHE A CA 1
ATOM 1093 C C . PHE A 1 138 ? -11.891 -5.125 -8.001 1.00 95.19 138 PHE A C 1
ATOM 1095 O O . PHE A 1 138 ? -12.100 -5.552 -9.134 1.00 95.19 138 PHE A O 1
ATOM 1102 N N . LYS A 1 139 ? -12.603 -5.515 -6.939 1.00 93.00 139 LYS A N 1
ATOM 1103 C CA . LYS A 1 139 ? -13.688 -6.504 -6.962 1.00 93.00 139 LYS A CA 1
ATOM 1104 C C . LYS A 1 139 ? -15.076 -5.856 -6.850 1.00 93.00 139 LYS A C 1
ATOM 1106 O O . LYS A 1 139 ? -16.068 -6.574 -6.818 1.00 93.00 139 LYS A O 1
ATOM 1111 N N . GLN A 1 140 ? -15.142 -4.523 -6.782 1.00 91.62 140 GLN A N 1
ATOM 1112 C CA . GLN A 1 140 ? -16.355 -3.742 -6.532 1.00 91.62 140 GLN A CA 1
ATOM 1113 C C . GLN A 1 140 ? -16.584 -2.736 -7.679 1.00 91.62 140 GLN A C 1
ATOM 1115 O O . GLN A 1 140 ? -15.793 -1.805 -7.840 1.00 91.62 140 GLN A O 1
ATOM 1120 N N . PRO A 1 141 ? -17.650 -2.869 -8.494 1.00 88.00 141 PRO A N 1
ATOM 1121 C CA . PRO A 1 141 ? -17.844 -2.040 -9.692 1.00 88.00 141 PRO A CA 1
ATOM 1122 C C . PRO A 1 141 ? -18.164 -0.568 -9.381 1.00 88.00 141 PRO A C 1
ATOM 1124 O O . PRO A 1 141 ? -17.998 0.295 -10.237 1.00 88.00 141 PRO A O 1
ATOM 1127 N N . ASN A 1 142 ? -18.599 -0.276 -8.155 1.00 91.88 142 ASN A N 1
ATOM 1128 C CA . ASN A 1 142 ? -18.858 1.062 -7.623 1.00 91.88 142 ASN A CA 1
ATOM 1129 C C . ASN A 1 142 ? -17.622 1.725 -6.977 1.00 91.88 142 ASN A C 1
ATOM 1131 O O . ASN A 1 142 ? -17.748 2.798 -6.389 1.00 91.88 142 ASN A O 1
ATOM 1135 N N . ALA A 1 143 ? -16.429 1.127 -7.075 1.00 94.00 143 ALA A N 1
ATOM 1136 C CA . ALA A 1 143 ? -15.196 1.744 -6.594 1.00 94.00 143 ALA A CA 1
ATOM 1137 C C . ALA A 1 143 ? -14.863 3.035 -7.367 1.00 94.00 143 ALA A C 1
ATOM 1139 O O . ALA A 1 143 ? -14.623 3.025 -8.576 1.00 94.00 143 ALA A O 1
ATOM 1140 N N . GLU A 1 144 ? -14.789 4.165 -6.664 1.00 95.31 144 GLU A N 1
ATOM 1141 C CA . GLU A 1 144 ? -14.510 5.459 -7.287 1.00 95.31 144 GLU A CA 1
ATOM 1142 C C . GLU A 1 144 ? -13.082 5.550 -7.857 1.00 95.31 144 GLU A C 1
ATOM 1144 O O . GLU A 1 144 ? -12.093 5.633 -7.119 1.00 95.31 144 GLU A O 1
ATOM 1149 N N . LYS A 1 145 ? -12.965 5.632 -9.193 1.00 95.38 145 LYS A N 1
ATOM 1150 C CA . LYS A 1 145 ? -11.672 5.712 -9.902 1.00 95.38 145 LYS A CA 1
ATOM 1151 C C . LYS A 1 145 ? -10.766 6.840 -9.388 1.00 95.38 145 LYS A C 1
ATOM 1153 O O . LYS A 1 145 ? -9.560 6.626 -9.309 1.00 95.38 145 LYS A O 1
ATOM 1158 N N . ARG A 1 146 ? -11.316 8.000 -8.990 1.00 96.19 146 ARG A N 1
ATOM 1159 C CA . ARG A 1 146 ? -10.518 9.122 -8.448 1.00 96.19 146 ARG A CA 1
ATOM 1160 C C . ARG A 1 146 ? -9.693 8.710 -7.225 1.00 96.19 146 ARG A C 1
ATOM 1162 O O . ARG A 1 146 ? -8.494 8.957 -7.199 1.00 96.19 146 ARG A O 1
ATOM 1169 N N . PHE A 1 147 ? -10.300 8.012 -6.265 1.00 97.25 147 PHE A N 1
ATOM 1170 C CA . PHE A 1 147 ? -9.605 7.582 -5.053 1.00 97.25 147 PHE A CA 1
ATOM 1171 C C . PHE A 1 147 ? -8.686 6.391 -5.320 1.00 97.25 147 PHE A C 1
ATOM 1173 O O . PHE A 1 147 ? -7.606 6.330 -4.742 1.00 97.25 147 PHE A O 1
ATOM 1180 N N . MET A 1 148 ? -9.040 5.492 -6.247 1.00 97.50 148 MET A N 1
ATOM 1181 C CA . MET A 1 148 ? -8.116 4.435 -6.679 1.00 97.50 148 MET A CA 1
ATOM 1182 C C . MET A 1 148 ? -6.823 5.003 -7.290 1.00 97.50 148 MET A C 1
ATOM 1184 O O . MET A 1 148 ? -5.749 4.492 -6.985 1.00 97.50 148 MET A O 1
ATOM 1188 N N . LEU A 1 149 ? -6.896 6.089 -8.070 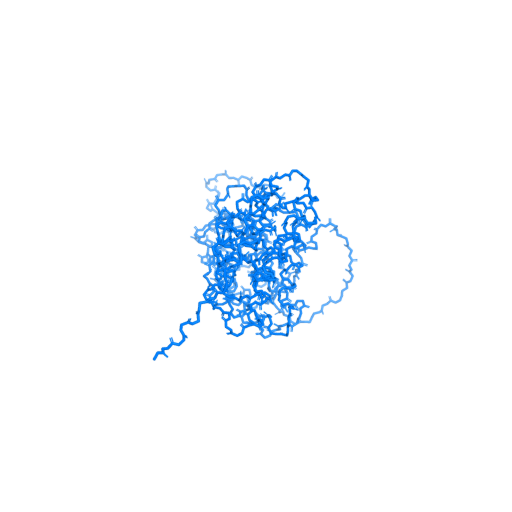1.00 96.75 149 LEU A N 1
ATOM 1189 C CA . LEU A 1 149 ? -5.705 6.794 -8.567 1.00 96.75 149 LEU A CA 1
ATOM 1190 C C . LEU A 1 149 ? -4.897 7.421 -7.421 1.00 96.75 149 LEU A C 1
ATOM 1192 O O . LEU A 1 149 ? -3.693 7.197 -7.345 1.00 96.75 149 LEU A O 1
ATOM 1196 N N . THR A 1 150 ? -5.546 8.110 -6.474 1.00 97.12 150 THR A N 1
ATOM 1197 C CA . THR A 1 150 ? -4.868 8.673 -5.288 1.00 97.12 150 THR A CA 1
ATOM 1198 C C . THR A 1 150 ? -4.180 7.601 -4.431 1.00 97.12 150 THR A C 1
ATOM 1200 O O . THR A 1 150 ? -3.112 7.850 -3.872 1.00 97.12 150 THR A O 1
ATOM 1203 N N . LEU A 1 151 ? -4.744 6.390 -4.341 1.00 97.69 151 LEU A N 1
ATOM 1204 C CA . LEU A 1 151 ? -4.105 5.260 -3.659 1.00 97.69 151 LEU A CA 1
ATOM 1205 C C . LEU A 1 151 ? -2.859 4.755 -4.409 1.00 97.69 151 LEU A C 1
ATOM 1207 O O . LEU A 1 151 ? -1.893 4.386 -3.746 1.00 97.69 151 LEU A O 1
ATOM 1211 N N . VAL A 1 152 ? -2.837 4.772 -5.748 1.00 96.12 152 VAL A N 1
ATOM 1212 C CA . VAL A 1 152 ? -1.638 4.432 -6.544 1.00 96.12 152 VAL A CA 1
ATOM 1213 C C . VAL A 1 152 ? -0.560 5.519 -6.410 1.00 96.12 152 VAL A C 1
ATOM 1215 O O . VAL A 1 152 ? 0.562 5.197 -6.031 1.00 96.12 152 VAL A O 1
ATOM 1218 N N . GLU A 1 153 ? -0.909 6.802 -6.559 1.00 94.12 153 GLU A N 1
ATOM 1219 C CA . GLU A 1 153 ? 0.025 7.934 -6.362 1.00 94.12 153 GLU A CA 1
ATOM 1220 C C . GLU A 1 153 ? 0.568 8.018 -4.912 1.00 94.12 153 GLU A C 1
ATOM 1222 O O . GLU A 1 153 ? 1.645 8.570 -4.655 1.00 94.12 153 GLU A O 1
ATOM 1227 N N . SER A 1 154 ? -0.159 7.442 -3.945 1.00 96.31 154 SER A N 1
ATOM 1228 C CA . SER A 1 154 ? 0.313 7.248 -2.567 1.00 96.31 154 SER A CA 1
ATOM 1229 C C . SER A 1 154 ? 1.234 6.033 -2.418 1.00 96.31 154 SER A C 1
ATOM 1231 O O . SER A 1 154 ? 2.197 6.097 -1.654 1.00 96.31 154 SER A O 1
ATOM 1233 N N . ILE A 1 155 ? 0.972 4.934 -3.137 1.00 96.06 155 ILE A N 1
ATOM 1234 C CA . ILE A 1 155 ? 1.853 3.756 -3.174 1.00 96.06 155 ILE A CA 1
ATOM 1235 C C . ILE A 1 155 ? 3.245 4.155 -3.675 1.00 96.06 155 ILE A C 1
ATOM 1237 O O . ILE A 1 155 ? 4.216 3.742 -3.050 1.00 96.06 155 ILE A O 1
ATOM 1241 N N . ASP A 1 156 ? 3.358 5.021 -4.686 1.00 90.81 156 ASP A N 1
ATOM 1242 C CA . ASP A 1 156 ? 4.642 5.549 -5.179 1.00 90.81 156 ASP A CA 1
ATOM 1243 C C . ASP A 1 156 ? 5.511 6.144 -4.056 1.00 90.81 156 ASP A C 1
ATOM 1245 O O . ASP A 1 156 ? 6.630 5.692 -3.801 1.00 90.81 156 ASP A O 1
ATOM 1249 N N . GLY A 1 157 ? 4.974 7.124 -3.318 1.00 90.94 157 GLY A N 1
ATOM 1250 C CA . GLY A 1 157 ? 5.695 7.785 -2.223 1.00 90.94 157 GLY A CA 1
ATOM 1251 C C . GLY A 1 157 ? 6.020 6.852 -1.049 1.00 90.94 157 GLY A C 1
ATOM 1252 O O . GLY A 1 157 ? 7.072 6.987 -0.420 1.00 90.94 157 GLY A O 1
ATOM 1253 N N . LEU A 1 158 ? 5.149 5.880 -0.765 1.00 94.94 158 LEU A N 1
ATOM 1254 C CA . LEU A 1 158 ? 5.343 4.909 0.317 1.00 94.94 158 LEU A CA 1
ATOM 1255 C C . LEU A 1 158 ? 6.343 3.805 -0.050 1.00 94.94 158 LEU A C 1
ATOM 1257 O O . LEU A 1 158 ? 7.139 3.409 0.798 1.00 94.94 158 LEU A O 1
ATOM 1261 N N . VAL A 1 159 ? 6.360 3.345 -1.303 1.00 90.81 159 VAL A N 1
ATOM 1262 C CA . VAL A 1 159 ? 7.369 2.411 -1.828 1.00 90.81 159 VAL A CA 1
ATOM 1263 C C . VAL A 1 159 ? 8.735 3.089 -1.861 1.00 90.81 159 VAL A C 1
ATOM 1265 O O . VAL A 1 159 ? 9.696 2.522 -1.343 1.00 90.81 159 VAL A O 1
ATOM 1268 N N . PHE A 1 160 ? 8.821 4.326 -2.359 1.00 85.31 160 PHE A N 1
ATOM 1269 C CA . PHE A 1 160 ? 10.041 5.132 -2.285 1.00 85.31 160 PHE A CA 1
ATOM 1270 C C . PHE A 1 160 ? 10.565 5.259 -0.842 1.00 85.31 160 PHE A C 1
ATOM 1272 O O . PHE A 1 160 ? 11.719 4.922 -0.570 1.00 85.31 160 PHE A O 1
ATOM 1279 N N . GLY A 1 161 ? 9.707 5.670 0.100 1.00 86.31 161 GLY A N 1
ATOM 1280 C CA . GLY A 1 161 ? 10.074 5.789 1.513 1.00 86.31 161 GLY A CA 1
ATOM 1281 C C . GLY A 1 161 ? 10.515 4.459 2.131 1.00 86.31 161 GLY A C 1
ATOM 1282 O O . GLY A 1 161 ? 11.516 4.416 2.843 1.00 86.31 161 GLY A O 1
ATOM 1283 N N . ALA A 1 162 ? 9.828 3.355 1.825 1.00 87.38 162 ALA A N 1
ATOM 1284 C CA . ALA A 1 162 ? 10.148 2.025 2.346 1.00 87.38 162 ALA A CA 1
ATOM 1285 C C . ALA A 1 162 ? 11.483 1.471 1.821 1.00 87.38 162 ALA A C 1
ATOM 1287 O O . ALA A 1 162 ? 12.230 0.837 2.567 1.00 87.38 162 ALA A O 1
ATOM 1288 N N . LEU A 1 163 ? 11.816 1.733 0.556 1.00 81.00 163 LEU A N 1
ATOM 1289 C CA . LEU A 1 163 ? 13.082 1.307 -0.045 1.00 81.00 163 LEU A CA 1
ATOM 1290 C C . LEU A 1 163 ? 14.264 2.192 0.380 1.00 81.00 163 LEU A C 1
ATOM 1292 O O . LEU A 1 163 ? 15.411 1.748 0.311 1.00 81.00 163 LEU A O 1
ATOM 1296 N N . ALA A 1 164 ? 14.012 3.399 0.901 1.00 77.44 164 ALA A N 1
ATOM 1297 C CA . ALA A 1 164 ? 15.060 4.366 1.222 1.00 77.44 164 ALA A CA 1
ATOM 1298 C C . ALA A 1 164 ? 16.114 3.892 2.234 1.00 77.44 164 ALA A C 1
ATOM 1300 O O . ALA A 1 164 ? 17.263 4.328 2.166 1.00 77.44 164 ALA A O 1
ATOM 1301 N N . ALA A 1 165 ? 15.767 2.975 3.140 1.00 71.06 165 ALA A N 1
ATOM 1302 C CA . ALA A 1 165 ? 16.718 2.376 4.073 1.00 71.06 165 ALA A CA 1
ATOM 1303 C C . ALA A 1 165 ? 17.666 1.339 3.450 1.00 71.06 165 ALA A C 1
ATOM 1305 O O . ALA A 1 165 ? 18.521 0.826 4.171 1.00 71.06 165 ALA A O 1
ATOM 1306 N N . ARG A 1 166 ? 17.505 0.983 2.164 1.00 66.25 166 ARG A N 1
ATOM 1307 C CA . ARG A 1 166 ? 18.303 -0.038 1.447 1.00 66.25 166 ARG A CA 1
ATOM 1308 C C . ARG A 1 166 ? 18.321 -1.412 2.140 1.00 66.25 166 ARG A C 1
ATOM 1310 O O . ARG A 1 166 ? 19.161 -2.265 1.874 1.00 66.25 166 ARG A O 1
ATOM 1317 N N . LYS A 1 167 ? 17.375 -1.648 3.055 1.00 68.38 167 LYS A N 1
ATOM 1318 C CA . LYS A 1 167 ? 17.275 -2.878 3.845 1.00 68.38 167 LYS A CA 1
ATOM 1319 C C . LYS A 1 167 ? 16.648 -3.972 2.995 1.00 68.38 167 LYS A C 1
ATOM 1321 O O . LYS A 1 167 ? 15.442 -3.950 2.747 1.00 68.38 167 LYS A O 1
ATOM 1326 N N . ARG A 1 168 ? 17.465 -4.963 2.629 1.00 68.50 168 ARG A N 1
ATOM 1327 C CA . ARG A 1 168 ? 17.089 -6.153 1.848 1.00 68.50 168 ARG A CA 1
ATOM 1328 C C . ARG A 1 168 ? 15.755 -6.765 2.321 1.00 68.50 168 ARG A C 1
ATOM 1330 O O . ARG A 1 168 ? 14.835 -6.946 1.532 1.00 68.50 168 ARG A O 1
ATOM 1337 N N . SER A 1 169 ? 15.582 -6.956 3.629 1.00 75.44 169 SER A N 1
ATOM 1338 C CA . SER A 1 169 ? 14.341 -7.484 4.222 1.00 75.44 169 SER A CA 1
ATOM 1339 C C . SER A 1 169 ? 13.094 -6.603 4.028 1.00 75.44 169 SER A C 1
ATOM 1341 O O . SER A 1 169 ? 11.998 -7.145 3.891 1.00 75.44 169 SER A O 1
ATOM 1343 N N . ILE A 1 170 ? 13.222 -5.270 3.979 1.00 77.94 170 ILE A N 1
ATOM 1344 C CA . ILE A 1 170 ? 12.089 -4.370 3.702 1.00 77.94 170 ILE A CA 1
ATOM 1345 C C . ILE A 1 170 ? 11.716 -4.451 2.222 1.00 77.94 170 ILE A C 1
ATOM 1347 O O . ILE A 1 170 ? 10.547 -4.663 1.913 1.00 77.94 170 ILE A O 1
ATOM 1351 N N . ALA A 1 171 ? 12.694 -4.372 1.315 1.00 76.94 171 ALA A N 1
ATOM 1352 C CA . ALA A 1 171 ? 12.455 -4.454 -0.128 1.00 76.94 171 ALA A CA 1
ATOM 1353 C C . ALA A 1 171 ? 11.751 -5.766 -0.529 1.00 76.94 171 ALA A C 1
ATOM 1355 O O . ALA A 1 171 ? 10.759 -5.751 -1.258 1.00 76.94 171 ALA A O 1
ATOM 1356 N N . GLN A 1 172 ? 12.172 -6.894 0.053 1.00 78.56 172 GLN A N 1
ATOM 1357 C CA . GLN A 1 172 ? 11.517 -8.193 -0.142 1.00 78.56 172 GLN A CA 1
ATOM 1358 C C . GLN A 1 172 ? 10.051 -8.189 0.320 1.00 78.56 172 GLN A C 1
ATOM 1360 O O . GLN A 1 172 ? 9.204 -8.821 -0.308 1.00 78.56 172 GLN A O 1
ATOM 1365 N N . ASN A 1 173 ? 9.738 -7.492 1.415 1.00 82.62 173 ASN A N 1
ATOM 1366 C CA . ASN A 1 173 ? 8.384 -7.400 1.959 1.00 82.62 173 ASN A CA 1
ATOM 1367 C C . ASN A 1 173 ? 7.497 -6.417 1.174 1.00 82.62 173 ASN A C 1
ATOM 1369 O O . ASN A 1 173 ? 6.321 -6.710 0.954 1.00 82.62 173 ASN A O 1
ATOM 1373 N N . VAL A 1 174 ? 8.062 -5.304 0.694 1.00 87.06 174 VAL A N 1
ATOM 1374 C CA . VAL A 1 174 ? 7.423 -4.368 -0.247 1.00 87.06 174 VAL A CA 1
ATOM 1375 C C . VAL A 1 174 ? 7.003 -5.112 -1.515 1.00 87.06 174 VAL A C 1
ATOM 1377 O O . VAL A 1 174 ? 5.816 -5.130 -1.841 1.00 87.06 174 VAL A O 1
ATOM 1380 N N . TYR A 1 175 ? 7.935 -5.811 -2.173 1.00 86.38 175 TYR A N 1
ATOM 1381 C CA . TYR A 1 175 ? 7.635 -6.568 -3.390 1.00 86.38 175 TYR A CA 1
ATOM 1382 C C . TYR A 1 175 ? 6.592 -7.666 -3.138 1.00 86.38 175 TYR A C 1
ATOM 1384 O O . TYR A 1 175 ? 5.593 -7.728 -3.849 1.00 86.38 175 TYR A O 1
ATOM 1392 N N . LYS A 1 176 ? 6.720 -8.457 -2.059 1.00 87.06 176 LYS A N 1
ATOM 1393 C CA . LYS A 1 176 ? 5.703 -9.458 -1.669 1.00 87.06 176 LYS A CA 1
ATOM 1394 C C . LYS A 1 176 ? 4.305 -8.847 -1.477 1.00 87.06 176 LYS A C 1
ATOM 1396 O O . LYS A 1 176 ? 3.319 -9.486 -1.847 1.00 87.06 176 LYS A O 1
ATOM 1401 N N . LYS A 1 177 ? 4.186 -7.630 -0.925 1.00 93.00 177 LYS A N 1
ATOM 1402 C CA . LYS A 1 177 ? 2.887 -6.951 -0.754 1.00 93.00 177 LYS A CA 1
ATOM 1403 C C . LYS A 1 177 ? 2.308 -6.471 -2.088 1.00 93.00 177 LYS A C 1
ATOM 1405 O O . LYS A 1 177 ? 1.115 -6.668 -2.315 1.00 93.00 177 LYS A O 1
ATOM 1410 N N . LEU A 1 178 ? 3.137 -5.905 -2.967 1.00 94.50 178 LEU A N 1
ATOM 1411 C CA . LEU A 1 178 ? 2.729 -5.450 -4.301 1.00 94.50 178 LEU A CA 1
ATOM 1412 C C . LEU A 1 178 ? 2.330 -6.623 -5.209 1.00 94.50 178 LEU A C 1
ATOM 1414 O O . LEU A 1 178 ? 1.243 -6.610 -5.779 1.00 94.50 178 LEU A O 1
ATOM 1418 N N . VAL A 1 179 ? 3.116 -7.703 -5.242 1.00 91.44 179 VAL A N 1
ATOM 1419 C CA . VAL A 1 179 ? 2.755 -8.947 -5.946 1.00 91.44 179 VAL A CA 1
ATOM 1420 C C . VAL A 1 179 ? 1.415 -9.488 -5.442 1.00 91.44 179 VAL A C 1
ATOM 1422 O O . VAL A 1 179 ? 0.583 -9.898 -6.248 1.00 91.44 179 VAL A O 1
ATOM 1425 N N . ASN A 1 180 ? 1.137 -9.432 -4.133 1.00 93.88 180 ASN A N 1
ATOM 1426 C CA . ASN A 1 180 ? -0.151 -9.863 -3.575 1.00 93.88 180 ASN A CA 1
ATOM 1427 C C . ASN A 1 180 ? -1.344 -8.977 -3.999 1.00 93.88 180 ASN A C 1
ATOM 1429 O O . ASN A 1 180 ? -2.481 -9.457 -3.976 1.00 93.88 180 ASN A O 1
ATOM 1433 N N . LEU A 1 181 ? -1.110 -7.718 -4.386 1.00 96.56 181 LEU A N 1
ATOM 1434 C CA . LEU A 1 181 ? -2.101 -6.844 -5.024 1.00 96.56 181 LEU A CA 1
ATOM 1435 C C . LEU A 1 181 ? -2.270 -7.210 -6.508 1.00 96.56 181 LEU A C 1
ATOM 1437 O O . LEU A 1 181 ? -3.391 -7.476 -6.939 1.00 96.56 181 LEU A O 1
ATOM 1441 N N . TRP A 1 182 ? -1.180 -7.285 -7.272 1.00 95.19 182 TRP A N 1
ATOM 1442 C CA . TRP A 1 182 ? -1.215 -7.519 -8.724 1.00 95.19 182 TRP A CA 1
ATOM 1443 C C . TRP A 1 182 ? -1.706 -8.920 -9.126 1.00 95.19 182 TRP A C 1
ATOM 1445 O O . TRP A 1 182 ? -2.307 -9.071 -10.183 1.00 95.19 182 TRP A O 1
ATOM 1455 N N . SER A 1 183 ? -1.531 -9.916 -8.251 1.00 93.75 183 SER A N 1
ATOM 1456 C CA . SER A 1 183 ? -2.060 -11.287 -8.390 1.00 93.75 183 SER A CA 1
ATOM 1457 C C . SER A 1 183 ? -3.334 -11.548 -7.565 1.00 93.75 183 SER A C 1
ATOM 1459 O O . SER A 1 183 ? -3.644 -12.689 -7.224 1.00 93.75 183 SER A O 1
ATOM 1461 N N . SER A 1 184 ? -4.072 -10.503 -7.170 1.00 92.56 184 SER A N 1
ATOM 1462 C CA . SER A 1 184 ? -5.241 -10.655 -6.282 1.00 92.56 184 SER A CA 1
ATOM 1463 C C . SER A 1 184 ? -6.486 -11.287 -6.922 1.00 92.56 184 SER A C 1
ATOM 1465 O O . SER A 1 184 ? -7.387 -11.716 -6.191 1.00 92.56 184 SER A O 1
ATOM 1467 N N . ASP A 1 185 ? -6.524 -11.337 -8.250 1.00 90.44 185 ASP A N 1
ATOM 1468 C CA . ASP A 1 185 ? -7.400 -12.105 -9.140 1.00 90.44 185 ASP A CA 1
ATOM 1469 C C . ASP A 1 185 ? -6.809 -12.041 -10.569 1.00 90.44 185 ASP A C 1
ATOM 1471 O O . ASP A 1 185 ? -5.669 -11.600 -10.738 1.00 90.44 185 ASP A O 1
ATOM 1475 N N . ALA A 1 186 ? -7.541 -12.514 -11.583 1.00 87.50 186 ALA A N 1
ATOM 1476 C CA . ALA A 1 186 ? -7.051 -12.630 -12.959 1.00 87.50 186 ALA A CA 1
ATOM 1477 C C . ALA A 1 186 ? -6.666 -11.281 -13.604 1.00 87.50 186 ALA A C 1
ATOM 1479 O O . ALA A 1 186 ? -5.591 -11.178 -14.204 1.00 87.50 186 ALA A O 1
ATOM 1480 N N . ASP A 1 187 ? -7.511 -10.257 -13.438 1.00 91.62 187 ASP A N 1
ATOM 1481 C CA . ASP A 1 187 ? -7.383 -8.947 -14.098 1.00 91.62 187 ASP A CA 1
ATOM 1482 C C . ASP A 1 187 ? -6.885 -7.831 -13.160 1.00 91.62 187 ASP A C 1
ATOM 1484 O O . ASP A 1 187 ? -6.740 -6.686 -13.585 1.00 91.62 187 ASP A O 1
ATOM 1488 N N . ALA A 1 188 ? -6.558 -8.130 -11.897 1.00 93.12 188 ALA A N 1
ATOM 1489 C CA . ALA A 1 188 ? -5.931 -7.183 -10.968 1.00 93.12 188 ALA A CA 1
ATOM 1490 C C . ALA A 1 188 ? -4.647 -6.543 -11.534 1.00 93.12 188 ALA A C 1
ATOM 1492 O O . ALA A 1 188 ? -4.387 -5.361 -11.308 1.00 93.12 188 ALA A O 1
ATOM 1493 N N . CYS A 1 189 ? -3.875 -7.308 -12.309 1.00 92.06 189 CYS A N 1
ATOM 1494 C CA . CYS A 1 189 ? -2.715 -6.835 -13.058 1.00 92.06 189 CYS A CA 1
ATOM 1495 C C . CYS A 1 189 ? -3.099 -5.752 -14.086 1.00 92.06 189 CYS A C 1
ATOM 1497 O O . CYS A 1 189 ? -2.519 -4.667 -14.096 1.00 92.06 189 CYS A O 1
ATOM 1499 N N . ASP A 1 190 ? -4.107 -6.016 -14.918 1.00 91.12 190 ASP A N 1
ATOM 1500 C CA . ASP A 1 190 ? -4.572 -5.107 -15.970 1.00 91.12 190 ASP A CA 1
ATOM 1501 C C . ASP A 1 190 ? -5.309 -3.883 -15.410 1.00 91.12 190 ASP A C 1
ATOM 1503 O O . ASP A 1 190 ? -5.116 -2.767 -15.900 1.00 91.12 190 ASP A O 1
ATOM 1507 N N . ARG A 1 191 ? -6.074 -4.047 -14.321 1.00 93.69 191 ARG A N 1
ATOM 1508 C CA . ARG A 1 191 ? -6.652 -2.938 -13.542 1.00 93.69 191 ARG A CA 1
ATOM 1509 C C . ARG A 1 191 ? -5.560 -2.030 -12.977 1.00 93.69 191 ARG A C 1
ATOM 1511 O O . ARG A 1 191 ? -5.664 -0.812 -13.115 1.00 93.69 191 ARG A O 1
ATOM 1518 N N . TYR A 1 192 ? -4.494 -2.594 -12.403 1.00 94.25 192 TYR A N 1
ATOM 1519 C CA . TYR A 1 192 ? -3.374 -1.807 -11.882 1.00 94.25 192 TYR A CA 1
ATOM 1520 C C . TYR A 1 192 ? -2.594 -1.095 -12.996 1.00 94.25 192 TYR A C 1
ATOM 1522 O O . TYR A 1 192 ? -2.366 0.106 -12.890 1.00 94.25 192 TYR A O 1
ATOM 1530 N N . HIS A 1 193 ? -2.262 -1.786 -14.094 1.00 89.50 193 HIS A N 1
ATOM 1531 C CA . HIS A 1 193 ? -1.627 -1.182 -15.274 1.00 89.50 193 HIS A CA 1
ATOM 1532 C C . HIS A 1 193 ? -2.463 -0.023 -15.843 1.00 89.50 193 HIS A C 1
ATOM 1534 O O . HIS A 1 193 ? -1.928 1.046 -16.135 1.00 89.50 193 HIS A O 1
ATOM 1540 N N . THR A 1 194 ? -3.785 -0.205 -15.924 1.00 91.06 194 THR A N 1
ATOM 1541 C CA . THR A 1 194 ? -4.717 0.834 -16.384 1.00 91.06 194 THR A CA 1
ATOM 1542 C C . THR A 1 194 ? -4.715 2.049 -15.459 1.00 91.06 194 THR A C 1
ATOM 1544 O O . THR A 1 194 ? -4.704 3.172 -15.956 1.00 91.06 194 THR A O 1
ATOM 1547 N N . LEU A 1 195 ? -4.715 1.867 -14.132 1.00 93.44 195 LEU A N 1
ATOM 1548 C CA . LEU A 1 195 ? -4.619 2.988 -13.186 1.00 93.44 195 LEU A CA 1
ATOM 1549 C C . LEU A 1 195 ? -3.263 3.695 -13.276 1.00 93.44 195 LEU A C 1
ATOM 1551 O O . LEU A 1 195 ? -3.241 4.917 -13.368 1.00 93.44 195 LEU A O 1
ATOM 1555 N N . LEU A 1 196 ? -2.161 2.941 -13.319 1.00 88.44 196 LEU A N 1
ATOM 1556 C CA . LEU A 1 196 ? -0.799 3.477 -13.403 1.00 88.44 196 LEU A CA 1
ATOM 1557 C C . LEU A 1 196 ? -0.627 4.389 -14.631 1.00 88.44 196 LEU A C 1
ATOM 1559 O O . LEU A 1 196 ? -0.100 5.488 -14.505 1.00 88.44 196 LEU A O 1
ATOM 1563 N N . GLY A 1 197 ? -1.181 3.999 -15.786 1.00 84.12 197 GLY A N 1
ATOM 1564 C CA . GLY A 1 197 ? -1.204 4.821 -17.005 1.00 84.12 197 GLY A CA 1
ATOM 1565 C C . GLY A 1 197 ? -2.105 6.070 -16.962 1.00 84.12 197 GLY A C 1
ATOM 1566 O O . GLY A 1 197 ? -2.150 6.809 -17.942 1.00 84.12 197 GLY A O 1
ATOM 1567 N N . HIS A 1 198 ? -2.835 6.310 -15.867 1.00 89.19 198 HIS A N 1
ATOM 1568 C CA . HIS A 1 198 ? -3.596 7.544 -15.606 1.00 89.19 198 HIS A CA 1
ATOM 1569 C C . HIS A 1 198 ? -3.019 8.373 -14.438 1.00 89.19 198 HIS A C 1
ATOM 1571 O O . HIS A 1 198 ? -3.508 9.477 -14.187 1.00 89.19 198 HIS A O 1
ATOM 1577 N N . CYS A 1 199 ? -2.030 7.856 -13.703 1.00 86.19 199 CYS A N 1
ATOM 1578 C CA . CYS A 1 199 ? -1.341 8.580 -12.634 1.00 86.19 199 CYS A CA 1
ATOM 1579 C C . CYS A 1 199 ? -0.341 9.594 -13.211 1.00 86.19 199 CYS A C 1
ATOM 1581 O O . CYS A 1 199 ? 0.122 9.465 -14.346 1.00 86.19 199 CYS A O 1
ATOM 1583 N N . LYS A 1 200 ? 0.007 10.624 -12.435 1.00 79.25 200 LYS A N 1
ATOM 1584 C CA . LYS A 1 200 ? 0.992 11.630 -12.863 1.00 79.25 200 LYS A CA 1
ATOM 1585 C C . LYS A 1 200 ? 2.419 11.090 -12.738 1.00 79.25 200 LYS A C 1
ATOM 1587 O O . LYS A 1 200 ? 2.819 10.657 -11.661 1.00 79.25 200 LYS A O 1
ATOM 1592 N N . SER A 1 201 ? 3.213 11.196 -13.806 1.00 72.62 201 SER A N 1
ATOM 1593 C CA . SER A 1 201 ? 4.650 10.884 -13.779 1.00 72.62 201 SER A CA 1
ATOM 1594 C C . SER A 1 201 ? 5.379 11.685 -12.690 1.00 72.62 201 SER A C 1
ATOM 1596 O O . SER A 1 201 ? 5.253 12.908 -12.626 1.00 72.62 201 SER A O 1
ATOM 1598 N N . SER A 1 202 ? 6.165 11.002 -11.854 1.00 76.00 202 SER A N 1
ATOM 1599 C CA . SER A 1 202 ? 6.934 11.601 -10.752 1.00 76.00 202 SER A CA 1
ATOM 1600 C C . SER A 1 202 ? 8.173 10.763 -10.413 1.00 76.00 202 SER A C 1
ATOM 1602 O O . SER A 1 202 ? 8.168 9.540 -10.573 1.00 76.00 202 SER A O 1
ATOM 1604 N N . GLU A 1 203 ? 9.216 11.412 -9.894 1.00 69.19 203 GLU A N 1
ATOM 1605 C CA . GLU A 1 203 ? 10.478 10.828 -9.414 1.00 69.19 203 GLU A CA 1
ATOM 1606 C C . GLU A 1 203 ? 10.285 9.654 -8.447 1.00 69.19 203 GLU A C 1
ATOM 1608 O O . GLU A 1 203 ? 11.067 8.706 -8.462 1.00 69.19 203 GLU A O 1
ATOM 1613 N N . TYR A 1 204 ? 9.214 9.670 -7.654 1.00 77.75 204 TYR A N 1
ATOM 1614 C CA . TYR A 1 204 ? 8.923 8.625 -6.670 1.00 77.75 204 TYR A CA 1
ATOM 1615 C C . TYR A 1 204 ? 8.219 7.401 -7.286 1.00 77.75 204 TYR A C 1
ATOM 1617 O O . TYR A 1 204 ? 8.325 6.300 -6.748 1.00 77.75 204 TYR A O 1
ATOM 1625 N N . SER A 1 205 ? 7.550 7.565 -8.436 1.00 79.50 205 SER A N 1
ATOM 1626 C CA . SER A 1 205 ? 6.834 6.481 -9.136 1.00 79.50 205 SER A CA 1
ATOM 1627 C C . SER A 1 205 ? 7.765 5.472 -9.817 1.00 79.50 205 SER A C 1
ATOM 1629 O O . SER A 1 205 ? 7.371 4.333 -10.074 1.00 79.50 205 SER A O 1
ATOM 1631 N N . VAL A 1 206 ? 9.023 5.855 -10.063 1.00 74.25 206 VAL A N 1
ATOM 1632 C CA . VAL A 1 206 ? 10.078 5.007 -10.649 1.00 74.25 206 VAL A CA 1
ATOM 1633 C C . VAL A 1 206 ? 10.201 3.676 -9.908 1.00 74.25 206 VAL A C 1
ATOM 1635 O O . VAL A 1 206 ? 10.225 2.617 -10.531 1.00 74.25 206 VAL A O 1
ATOM 1638 N N . CYS A 1 207 ? 10.178 3.716 -8.574 1.00 77.44 207 CYS A N 1
ATOM 1639 C CA . CYS A 1 207 ? 10.307 2.526 -7.739 1.00 77.44 207 CYS A CA 1
ATOM 1640 C C . CYS A 1 207 ? 9.156 1.522 -7.928 1.00 77.44 207 CYS A C 1
ATOM 1642 O O . CYS A 1 207 ? 9.350 0.316 -7.792 1.00 77.44 207 CYS A O 1
ATOM 1644 N N . VAL A 1 208 ? 7.951 2.006 -8.240 1.00 84.69 208 VAL A N 1
ATOM 1645 C CA . VAL A 1 208 ? 6.773 1.166 -8.501 1.00 84.69 208 VAL A CA 1
ATOM 1646 C C . VAL A 1 208 ? 6.792 0.632 -9.929 1.00 84.69 208 VAL A C 1
ATOM 1648 O O . VAL A 1 208 ? 6.493 -0.543 -10.130 1.00 84.69 208 VAL A O 1
ATOM 1651 N N . HIS A 1 209 ? 7.206 1.445 -10.904 1.00 77.62 209 HIS A N 1
ATOM 1652 C CA . HIS A 1 209 ? 7.366 1.012 -12.295 1.00 77.62 209 HIS A CA 1
ATOM 1653 C C . HIS A 1 209 ? 8.397 -0.119 -12.418 1.00 77.62 209 HIS A C 1
ATOM 1655 O O . HIS A 1 209 ? 8.096 -1.135 -13.040 1.00 77.62 209 HIS A O 1
ATOM 1661 N N . ALA A 1 210 ? 9.552 0.003 -11.758 1.00 73.69 210 ALA A N 1
ATOM 1662 C CA . ALA A 1 210 ? 10.581 -1.036 -11.671 1.00 73.69 210 ALA A CA 1
ATOM 1663 C C . ALA A 1 210 ? 10.031 -2.375 -11.145 1.00 73.69 210 ALA A C 1
ATOM 1665 O O . ALA A 1 210 ? 10.110 -3.415 -11.805 1.00 73.69 210 ALA A O 1
ATOM 1666 N N . LEU A 1 211 ? 9.406 -2.343 -9.964 1.00 79.06 211 LEU A N 1
ATOM 1667 C CA . LEU A 1 211 ? 8.846 -3.534 -9.326 1.00 79.06 211 LEU A CA 1
ATOM 1668 C C . LEU A 1 211 ? 7.661 -4.116 -10.114 1.00 79.06 211 LEU A C 1
ATOM 1670 O O . LEU A 1 211 ? 7.454 -5.329 -10.090 1.00 79.06 211 LEU A O 1
ATOM 1674 N N . PHE A 1 212 ? 6.892 -3.290 -10.828 1.00 84.75 212 PHE A N 1
ATOM 1675 C CA . PHE A 1 212 ? 5.777 -3.766 -11.645 1.00 84.75 212 PHE A CA 1
ATOM 1676 C C . PHE A 1 212 ? 6.251 -4.383 -12.965 1.00 84.75 212 PHE A C 1
ATOM 1678 O O . PHE A 1 212 ? 5.777 -5.461 -13.310 1.00 84.75 212 PHE A O 1
ATOM 1685 N N . LEU A 1 213 ? 7.241 -3.801 -13.651 1.00 76.19 213 LEU A N 1
ATOM 1686 C CA . LEU A 1 213 ? 7.911 -4.440 -14.796 1.00 76.19 213 LEU A CA 1
ATOM 1687 C C . LEU A 1 213 ? 8.529 -5.785 -14.386 1.00 76.19 213 LEU A C 1
ATOM 1689 O O . LEU A 1 213 ? 8.290 -6.792 -15.052 1.00 76.19 213 LEU A O 1
ATOM 1693 N N . SER A 1 214 ? 9.183 -5.827 -13.221 1.00 72.50 214 SER A N 1
ATOM 1694 C CA . SER A 1 214 ? 9.703 -7.060 -12.616 1.00 72.50 214 SER A CA 1
ATOM 1695 C C . SER A 1 214 ? 8.615 -8.108 -12.392 1.00 72.50 214 SER A C 1
ATOM 1697 O O . SER A 1 214 ? 8.818 -9.282 -12.703 1.00 72.50 214 SER A O 1
ATOM 1699 N N . TYR A 1 215 ? 7.438 -7.713 -11.902 1.00 81.62 215 TYR A N 1
ATOM 1700 C CA . TYR A 1 215 ? 6.299 -8.622 -11.785 1.00 81.62 215 TYR A CA 1
ATOM 1701 C C . TYR A 1 215 ? 5.799 -9.102 -13.157 1.00 81.62 215 TYR A C 1
ATOM 1703 O O . TYR A 1 215 ? 5.608 -10.306 -13.338 1.00 81.62 215 TYR A O 1
ATOM 1711 N N . LEU A 1 216 ? 5.621 -8.197 -14.125 1.00 80.38 216 LEU A N 1
ATOM 1712 C CA . LEU A 1 216 ? 5.117 -8.516 -15.464 1.00 80.38 216 LEU A CA 1
ATOM 1713 C C . LEU A 1 216 ? 6.033 -9.503 -16.202 1.00 80.38 216 LEU A C 1
ATOM 1715 O O . LEU A 1 216 ? 5.536 -10.485 -16.756 1.00 80.38 216 LEU A O 1
ATOM 1719 N N . PHE A 1 217 ? 7.350 -9.288 -16.157 1.00 73.75 217 PHE A N 1
ATOM 1720 C CA . PHE A 1 217 ? 8.350 -10.182 -16.743 1.00 73.75 217 PHE A CA 1
ATOM 1721 C C . PHE A 1 217 ? 8.323 -11.571 -16.088 1.00 73.75 217 PHE A C 1
ATOM 1723 O O . PHE A 1 217 ? 8.058 -12.568 -16.761 1.00 73.75 217 PHE A O 1
ATOM 1730 N N . ASN A 1 218 ? 8.464 -11.640 -14.758 1.00 75.75 218 ASN A N 1
ATOM 1731 C CA . ASN A 1 218 ? 8.455 -12.908 -14.013 1.00 75.75 218 ASN A CA 1
ATOM 1732 C C . ASN A 1 218 ? 7.135 -13.700 -14.151 1.00 75.75 218 ASN A C 1
ATOM 1734 O O . ASN A 1 218 ? 7.117 -14.908 -13.926 1.00 75.75 218 ASN A O 1
ATOM 1738 N N . ASN A 1 219 ? 6.029 -13.044 -14.525 1.00 79.31 219 ASN A N 1
ATOM 1739 C CA . ASN A 1 219 ? 4.712 -13.665 -14.725 1.00 79.31 219 ASN A CA 1
ATOM 1740 C C . ASN A 1 219 ? 4.305 -13.754 -16.213 1.00 79.31 219 ASN A C 1
ATOM 1742 O O . ASN A 1 219 ? 3.123 -13.957 -16.510 1.00 79.31 219 ASN A O 1
ATOM 1746 N N . LYS A 1 220 ? 5.266 -13.602 -17.140 1.00 81.56 220 LYS A N 1
ATOM 1747 C CA . LYS A 1 220 ? 5.105 -13.729 -18.604 1.00 81.56 220 LYS A CA 1
ATOM 1748 C C . LYS A 1 220 ? 3.952 -12.894 -19.188 1.00 81.56 220 LYS A C 1
ATOM 1750 O O . LYS A 1 220 ? 3.254 -13.308 -20.111 1.00 81.56 220 LYS A O 1
ATOM 1755 N N . ARG A 1 221 ? 3.729 -11.692 -18.645 1.00 79.31 221 ARG A N 1
ATOM 1756 C CA . ARG A 1 221 ? 2.697 -10.732 -19.083 1.00 79.31 221 ARG A CA 1
ATOM 1757 C C . ARG A 1 221 ? 3.208 -9.836 -20.219 1.00 79.31 221 ARG A C 1
ATOM 1759 O O . ARG A 1 221 ? 3.217 -8.612 -20.110 1.00 79.31 221 ARG A O 1
ATOM 1766 N N . GLU A 1 222 ? 3.654 -10.450 -21.313 1.00 75.19 222 GLU A N 1
ATOM 1767 C CA . GLU A 1 222 ? 4.344 -9.775 -22.428 1.00 75.19 222 GLU A CA 1
ATOM 1768 C C . GLU A 1 222 ? 3.530 -8.632 -23.059 1.00 75.19 222 GLU A C 1
ATOM 1770 O O . GLU A 1 222 ? 4.072 -7.565 -23.349 1.00 75.19 222 GLU A O 1
ATOM 1775 N N . GLY A 1 223 ? 2.213 -8.807 -23.217 1.00 77.25 223 GLY A N 1
ATOM 1776 C CA . GLY A 1 223 ? 1.331 -7.794 -23.811 1.00 77.25 223 GLY A CA 1
ATOM 1777 C C . GLY A 1 223 ? 1.150 -6.533 -22.955 1.00 77.25 223 GLY A C 1
ATOM 1778 O O . GLY A 1 223 ? 0.961 -5.445 -23.498 1.00 77.25 223 GLY A O 1
ATOM 1779 N N . GLN A 1 224 ? 1.217 -6.657 -21.628 1.00 73.31 224 GLN A N 1
ATOM 1780 C CA . GLN A 1 224 ? 1.203 -5.539 -20.678 1.00 73.31 224 GLN A CA 1
ATOM 1781 C C . GLN A 1 224 ? 2.605 -4.937 -20.529 1.00 73.31 224 GLN A C 1
ATOM 1783 O O . GLN A 1 224 ? 2.762 -3.716 -20.535 1.00 73.31 224 GLN A O 1
ATOM 1788 N N . LEU A 1 225 ? 3.628 -5.794 -20.458 1.00 69.38 225 LEU A N 1
ATOM 1789 C CA . LEU A 1 225 ? 5.038 -5.417 -20.403 1.00 69.38 225 LEU A CA 1
ATOM 1790 C C . LEU A 1 225 ? 5.397 -4.501 -21.580 1.00 69.38 225 LEU A C 1
ATOM 1792 O O . LEU A 1 225 ? 5.828 -3.371 -21.364 1.00 69.38 225 LEU A O 1
ATOM 1796 N N . ASN A 1 226 ? 5.112 -4.922 -22.815 1.00 71.12 226 ASN A N 1
ATOM 1797 C CA . ASN A 1 226 ? 5.420 -4.147 -24.020 1.00 71.12 226 ASN A CA 1
ATOM 1798 C C . ASN A 1 226 ? 4.669 -2.802 -24.105 1.00 71.12 226 ASN A C 1
ATOM 1800 O O . ASN A 1 226 ? 5.177 -1.873 -24.726 1.00 71.12 226 ASN A O 1
ATOM 1804 N N . LYS A 1 227 ? 3.513 -2.653 -23.440 1.00 74.44 227 LYS A N 1
ATOM 1805 C CA . LYS A 1 227 ? 2.807 -1.361 -23.319 1.00 74.44 227 LYS A CA 1
ATOM 1806 C C . LYS A 1 227 ? 3.435 -0.434 -22.278 1.00 74.44 227 LYS A C 1
ATOM 1808 O O . LYS A 1 227 ? 3.414 0.778 -22.462 1.00 74.44 227 LYS A O 1
ATOM 1813 N N . LEU A 1 228 ? 3.964 -0.984 -21.183 1.00 68.44 228 LEU A N 1
ATOM 1814 C CA . LEU A 1 228 ? 4.550 -0.201 -20.092 1.00 68.44 228 LEU A CA 1
ATOM 1815 C C . LEU A 1 228 ? 6.007 0.211 -20.363 1.00 68.44 228 LEU A C 1
ATOM 1817 O O . LEU A 1 228 ? 6.419 1.271 -19.898 1.00 68.44 228 LEU A O 1
ATOM 1821 N N . LYS A 1 229 ? 6.752 -0.591 -21.138 1.00 64.88 229 LYS A N 1
ATOM 1822 C CA . LYS A 1 229 ? 8.156 -0.375 -21.538 1.00 64.88 229 LYS A CA 1
ATOM 1823 C C . LYS A 1 229 ? 8.475 1.086 -21.900 1.00 64.88 229 LYS A C 1
ATOM 1825 O O . LYS A 1 229 ? 9.188 1.761 -21.161 1.00 64.88 229 LYS A O 1
ATOM 1830 N N . GLY A 1 230 ? 7.923 1.584 -23.010 1.00 64.75 230 GLY A N 1
ATOM 1831 C CA . GLY A 1 230 ? 8.192 2.941 -23.509 1.00 64.75 230 GLY A CA 1
ATOM 1832 C C . GLY A 1 230 ? 7.882 4.045 -22.483 1.00 64.75 230 GLY A C 1
ATOM 1833 O O . GLY A 1 230 ? 8.786 4.809 -22.145 1.00 64.75 230 GLY A O 1
ATOM 1834 N N . PRO A 1 231 ? 6.655 4.110 -21.926 1.00 67.94 231 PRO A N 1
ATOM 1835 C CA . PRO A 1 231 ? 6.294 5.080 -20.888 1.00 67.94 231 PRO A CA 1
ATOM 1836 C C . PRO A 1 231 ? 7.178 5.039 -19.634 1.00 67.94 231 PRO A C 1
ATOM 1838 O O . PRO A 1 231 ? 7.459 6.091 -19.057 1.00 67.94 231 PRO A O 1
ATOM 1841 N N . ALA A 1 232 ? 7.643 3.857 -19.214 1.00 61.84 232 ALA A N 1
ATOM 1842 C CA . ALA A 1 232 ? 8.530 3.719 -18.061 1.00 61.84 232 ALA A CA 1
ATOM 1843 C C . ALA A 1 232 ? 9.941 4.266 -18.339 1.00 61.84 232 ALA A C 1
ATOM 1845 O O . ALA A 1 232 ? 10.496 4.946 -17.478 1.00 61.84 232 ALA A O 1
ATOM 1846 N N . VAL A 1 233 ? 10.498 4.043 -19.536 1.00 60.78 233 VAL A N 1
ATOM 1847 C CA . VAL A 1 233 ? 11.819 4.581 -19.928 1.00 60.78 233 VAL A CA 1
ATOM 1848 C C . VAL A 1 233 ? 11.760 6.077 -20.204 1.00 60.78 233 VAL A C 1
ATOM 1850 O O . VAL A 1 233 ? 12.655 6.801 -19.774 1.00 60.78 233 VAL A O 1
ATOM 1853 N N . ASP A 1 234 ? 10.702 6.568 -20.849 1.00 62.62 234 ASP A N 1
ATOM 1854 C CA . ASP A 1 234 ? 10.463 8.005 -21.023 1.00 62.62 234 ASP A CA 1
ATOM 1855 C C . ASP A 1 234 ? 10.326 8.707 -19.661 1.00 62.62 234 ASP A C 1
ATOM 1857 O O . ASP A 1 234 ? 10.981 9.722 -19.423 1.00 62.62 234 ASP A O 1
ATOM 1861 N N . THR A 1 235 ? 9.570 8.121 -18.726 1.00 61.44 235 THR A N 1
ATOM 1862 C CA . THR A 1 235 ? 9.454 8.619 -17.346 1.00 61.44 235 THR A CA 1
ATOM 1863 C C . THR A 1 235 ? 10.810 8.599 -16.636 1.00 61.44 235 THR A C 1
ATOM 1865 O O . THR A 1 235 ? 11.276 9.652 -16.205 1.00 61.44 235 THR A O 1
ATOM 1868 N N . PHE A 1 236 ? 11.488 7.449 -16.561 1.00 58.22 236 PHE A N 1
ATOM 1869 C CA . PHE A 1 236 ? 12.803 7.320 -15.919 1.00 58.22 236 PHE A CA 1
ATOM 1870 C C . PHE A 1 236 ? 13.821 8.313 -16.492 1.00 58.22 236 PHE A C 1
ATOM 1872 O O . PHE A 1 236 ? 14.435 9.069 -15.741 1.00 58.22 236 PHE A O 1
ATOM 1879 N N . THR A 1 237 ? 13.945 8.385 -17.819 1.00 54.19 237 THR A N 1
ATOM 1880 C CA . THR A 1 237 ? 14.942 9.236 -18.481 1.00 54.19 237 THR A CA 1
ATOM 1881 C C . THR A 1 237 ? 14.613 10.719 -18.332 1.00 54.19 237 THR A C 1
ATOM 1883 O O . THR A 1 237 ? 15.520 11.511 -18.088 1.00 54.19 237 THR A O 1
ATOM 1886 N N . LYS A 1 238 ? 13.333 11.125 -18.381 1.00 58.81 238 LYS A N 1
ATOM 1887 C CA . LYS A 1 238 ? 12.922 12.502 -18.040 1.00 58.81 238 LYS A CA 1
ATOM 1888 C C . LYS A 1 238 ? 13.334 12.873 -16.622 1.00 58.81 238 LYS A C 1
ATOM 1890 O O . LYS A 1 238 ? 13.861 13.958 -16.409 1.00 58.81 238 LYS A O 1
ATOM 1895 N N . LEU A 1 239 ? 13.112 11.986 -15.659 1.00 56.03 239 LEU A N 1
ATOM 1896 C CA . LEU A 1 239 ? 13.400 12.257 -14.253 1.00 56.03 239 LEU A CA 1
ATOM 1897 C C . LEU A 1 239 ? 14.907 12.352 -14.010 1.00 56.03 239 LEU A C 1
ATOM 1899 O O . LEU A 1 239 ? 15.363 13.333 -13.432 1.00 56.03 239 LEU A O 1
ATOM 1903 N N . VAL A 1 240 ? 15.669 11.401 -14.550 1.00 50.03 240 VAL A N 1
ATOM 1904 C CA . VAL A 1 240 ? 17.139 11.362 -14.535 1.00 50.03 240 VAL A CA 1
ATOM 1905 C C . VAL A 1 240 ? 17.766 12.581 -15.235 1.00 50.03 240 VAL A C 1
ATOM 1907 O O . VAL A 1 240 ? 18.803 13.065 -14.789 1.00 50.03 240 VAL A O 1
ATOM 1910 N N . ALA A 1 241 ? 17.126 13.129 -16.276 1.00 47.25 241 ALA A N 1
ATOM 1911 C CA . ALA A 1 241 ? 17.611 14.286 -17.039 1.00 47.25 241 ALA A CA 1
ATOM 1912 C C . ALA A 1 241 ? 17.195 15.672 -16.504 1.00 47.25 241 ALA A C 1
ATOM 1914 O O . ALA A 1 241 ? 17.838 16.666 -16.851 1.00 47.25 241 ALA A O 1
ATOM 1915 N N . LEU A 1 242 ? 16.098 15.774 -15.743 1.00 43.91 242 LEU A N 1
ATOM 1916 C CA . LEU A 1 242 ? 15.467 17.057 -15.378 1.00 43.91 242 LEU A CA 1
ATOM 1917 C C . LEU A 1 242 ? 15.486 17.357 -13.876 1.00 43.91 242 LEU A C 1
ATOM 1919 O O . LEU A 1 242 ? 15.545 18.522 -13.488 1.00 43.91 242 LEU A O 1
ATOM 1923 N N . VAL A 1 243 ? 15.428 16.326 -13.036 1.00 49.25 243 VAL A N 1
ATOM 1924 C CA . VAL A 1 243 ? 15.431 16.430 -11.571 1.00 49.25 243 VAL A CA 1
ATOM 1925 C C . VAL A 1 243 ? 16.748 15.835 -11.076 1.00 49.25 243 VAL A C 1
ATOM 1927 O O . VAL A 1 243 ? 17.280 14.935 -11.711 1.00 49.25 243 VAL A O 1
ATOM 1930 N N . LYS A 1 244 ? 17.299 16.301 -9.949 1.00 51.59 244 LYS A N 1
ATOM 1931 C CA . LYS A 1 244 ? 18.380 15.576 -9.257 1.00 51.59 244 LYS A CA 1
ATOM 1932 C C . LYS A 1 244 ? 17.723 14.441 -8.454 1.00 51.59 244 LYS A C 1
ATOM 1934 O O . LYS A 1 244 ? 17.206 14.739 -7.374 1.00 51.59 244 LYS A O 1
ATOM 1939 N N . PRO A 1 245 ? 17.632 13.186 -8.942 1.00 54.38 245 PRO A N 1
ATOM 1940 C CA . PRO A 1 245 ? 16.735 12.218 -8.326 1.00 54.38 245 PRO A CA 1
ATOM 1941 C C . PRO A 1 245 ? 17.378 11.705 -7.033 1.00 54.38 245 PRO A C 1
ATOM 1943 O O . PRO A 1 245 ? 18.603 11.545 -6.990 1.00 54.38 245 PRO A O 1
ATOM 1946 N N . PRO A 1 246 ? 16.606 11.424 -5.969 1.00 55.91 246 PRO A N 1
ATOM 1947 C CA . PRO A 1 246 ? 17.183 10.859 -4.757 1.00 55.91 246 PRO A CA 1
ATOM 1948 C C . PRO A 1 246 ? 17.916 9.546 -5.094 1.00 55.91 246 PRO A C 1
ATOM 1950 O O . PRO A 1 246 ? 17.364 8.752 -5.858 1.00 55.91 246 PRO A O 1
ATOM 1953 N N . PRO A 1 247 ? 19.102 9.249 -4.522 1.00 57.75 247 PRO A N 1
ATOM 1954 C CA . PRO A 1 247 ? 19.903 8.079 -4.914 1.00 57.75 247 PRO A CA 1
ATOM 1955 C C . PRO A 1 247 ? 19.157 6.735 -4.872 1.00 57.75 247 PRO A C 1
ATOM 1957 O O . PRO A 1 247 ? 19.454 5.830 -5.638 1.00 57.75 247 PRO A O 1
ATOM 1960 N N . VAL A 1 248 ? 18.140 6.627 -4.015 1.00 55.44 248 VAL A N 1
ATOM 1961 C CA . VAL A 1 248 ? 17.229 5.475 -3.922 1.00 55.44 248 VAL A CA 1
ATOM 1962 C C . VAL A 1 248 ? 16.383 5.310 -5.193 1.00 55.44 248 VAL A C 1
ATOM 1964 O O . VAL A 1 248 ? 16.215 4.195 -5.665 1.00 55.44 248 VAL A O 1
ATOM 1967 N N . ALA A 1 249 ? 15.870 6.398 -5.774 1.00 54.75 249 ALA A N 1
ATOM 1968 C CA . ALA A 1 249 ? 15.106 6.352 -7.022 1.00 54.75 249 ALA A CA 1
ATOM 1969 C C . ALA A 1 249 ? 16.001 6.038 -8.234 1.00 54.75 249 ALA A C 1
ATOM 1971 O O . ALA A 1 249 ? 15.540 5.395 -9.171 1.00 54.75 249 ALA A O 1
ATOM 1972 N N . LEU A 1 250 ? 17.282 6.430 -8.199 1.00 55.44 250 LEU A N 1
ATOM 1973 C CA . LEU A 1 250 ? 18.274 5.998 -9.193 1.00 55.44 250 LEU A CA 1
ATOM 1974 C C . LEU A 1 250 ? 18.559 4.493 -9.092 1.00 55.44 250 LEU A C 1
ATOM 1976 O O . LEU A 1 250 ? 18.572 3.805 -10.106 1.00 55.44 250 LEU A O 1
ATOM 1980 N N . GLU A 1 251 ? 18.760 3.981 -7.877 1.00 58.22 251 GLU A N 1
ATOM 1981 C CA . GLU A 1 251 ? 19.093 2.571 -7.636 1.00 58.22 251 GLU A CA 1
ATOM 1982 C C . GLU A 1 251 ? 17.921 1.627 -7.924 1.00 58.22 251 GLU A C 1
ATOM 1984 O O . GLU A 1 251 ? 18.110 0.656 -8.645 1.00 58.22 251 GLU A O 1
ATOM 1989 N N . VAL A 1 252 ? 16.703 1.923 -7.448 1.00 54.47 252 VAL A N 1
ATOM 1990 C CA . VAL A 1 252 ? 15.509 1.123 -7.808 1.00 54.47 252 VAL A CA 1
ATOM 1991 C C . VAL A 1 252 ? 15.139 1.332 -9.285 1.00 54.47 252 VAL A C 1
ATOM 1993 O O . VAL A 1 252 ? 14.570 0.452 -9.917 1.00 54.47 252 VAL A O 1
ATOM 1996 N N . GLY A 1 253 ? 15.444 2.501 -9.854 1.00 47.78 253 GLY A N 1
ATOM 1997 C CA . GLY A 1 253 ? 15.133 2.819 -11.246 1.00 47.78 253 GLY A CA 1
ATOM 1998 C C . GLY A 1 253 ? 16.002 2.101 -12.277 1.00 47.78 253 GLY A C 1
ATOM 1999 O O . GLY A 1 253 ? 15.555 1.949 -13.410 1.00 47.78 253 GLY A O 1
ATOM 2000 N N . GLY A 1 254 ? 17.187 1.605 -11.899 1.00 49.41 254 GLY A N 1
ATOM 2001 C CA . GLY A 1 254 ? 17.992 0.729 -12.760 1.00 49.41 254 GLY A CA 1
ATOM 2002 C C . GLY A 1 254 ? 17.205 -0.507 -13.211 1.00 49.41 254 GLY A C 1
ATOM 2003 O O . GLY A 1 254 ? 17.179 -0.821 -14.400 1.00 49.41 254 GLY A O 1
ATOM 2004 N N . ASP A 1 255 ? 16.445 -1.105 -12.290 1.00 50.97 255 ASP A N 1
ATOM 2005 C CA . ASP A 1 255 ? 15.580 -2.272 -12.513 1.00 50.97 255 ASP A CA 1
ATOM 2006 C C . ASP A 1 255 ? 14.395 -2.003 -13.474 1.00 50.97 255 ASP A C 1
ATOM 2008 O O . ASP A 1 255 ? 13.641 -2.924 -13.782 1.00 50.97 255 ASP A O 1
ATOM 2012 N N . ILE A 1 256 ? 14.179 -0.771 -13.965 1.00 46.59 256 ILE A N 1
ATOM 2013 C CA . ILE A 1 256 ? 13.246 -0.516 -15.084 1.00 46.59 256 ILE A CA 1
ATOM 2014 C C . ILE A 1 256 ? 13.821 -1.063 -16.393 1.00 46.59 256 ILE A C 1
ATOM 2016 O O . ILE A 1 256 ? 13.085 -1.614 -17.212 1.00 46.59 256 ILE A O 1
ATOM 2020 N N . LEU A 1 257 ? 15.125 -0.894 -16.606 1.00 46.91 257 LEU A N 1
ATOM 2021 C CA . LEU A 1 257 ? 15.777 -1.047 -17.910 1.00 46.91 257 LEU A CA 1
ATOM 2022 C C . LEU A 1 257 ? 16.172 -2.492 -18.235 1.00 46.91 257 LEU A C 1
ATOM 2024 O O . LEU A 1 257 ? 16.730 -2.754 -19.294 1.00 46.91 257 LEU A O 1
ATOM 2028 N N . THR A 1 258 ? 15.856 -3.438 -17.355 1.00 54.38 258 THR A N 1
ATOM 2029 C CA . THR A 1 258 ? 16.261 -4.844 -17.465 1.00 54.38 258 THR A CA 1
ATOM 2030 C C . THR A 1 258 ? 15.161 -5.778 -17.988 1.00 54.38 258 THR A C 1
ATOM 2032 O O . THR A 1 258 ? 15.367 -6.984 -18.059 1.00 54.38 258 THR A O 1
ATOM 2035 N N . HIS A 1 259 ? 13.995 -5.251 -18.390 1.00 45.59 259 HIS A N 1
ATOM 2036 C CA . HIS A 1 259 ? 12.828 -6.050 -18.826 1.00 45.59 259 HIS A CA 1
ATOM 2037 C C . HIS A 1 259 ? 12.557 -6.008 -20.344 1.00 45.59 259 HIS A C 1
ATOM 2039 O O . HIS A 1 259 ? 11.430 -6.222 -20.802 1.00 45.59 259 HIS A O 1
ATOM 2045 N N . PHE A 1 260 ? 13.572 -5.698 -21.153 1.00 45.62 260 PHE A N 1
ATOM 2046 C CA . PHE A 1 260 ? 13.475 -5.423 -22.591 1.00 45.62 260 PHE A CA 1
ATOM 2047 C C . PHE A 1 260 ? 14.187 -6.505 -23.413 1.00 45.62 260 PHE A C 1
ATOM 2049 O O . PHE A 1 260 ? 15.317 -6.354 -23.856 1.00 45.62 260 PHE A O 1
ATOM 2056 N N . SER A 1 261 ? 13.481 -7.619 -23.595 1.00 42.59 261 SER A N 1
ATOM 2057 C CA . SER A 1 261 ? 13.809 -8.763 -24.461 1.00 42.59 261 SER A CA 1
ATOM 2058 C C . SER A 1 261 ? 14.725 -8.498 -25.671 1.00 42.59 261 SER A C 1
ATOM 2060 O O . SER A 1 261 ? 14.367 -7.728 -26.562 1.00 42.59 261 SER A O 1
ATOM 2062 N N . GLN A 1 262 ? 15.768 -9.315 -25.808 1.00 32.84 262 GLN A N 1
ATOM 2063 C CA . GLN A 1 262 ? 16.215 -9.821 -27.110 1.00 32.84 262 GLN A CA 1
ATOM 2064 C C . GLN A 1 262 ? 16.291 -11.354 -27.011 1.00 32.84 262 GLN A C 1
ATOM 2066 O O . GLN A 1 262 ? 16.458 -11.881 -25.910 1.00 32.84 262 GLN A O 1
ATOM 2071 N N . ALA A 1 263 ? 16.031 -12.062 -28.111 1.00 30.59 263 ALA A N 1
ATOM 2072 C CA . ALA A 1 263 ? 15.716 -13.489 -28.066 1.00 30.59 263 ALA A CA 1
ATOM 2073 C C . ALA A 1 263 ? 16.928 -14.386 -27.745 1.00 30.59 263 ALA A C 1
ATOM 2075 O O . ALA A 1 263 ? 18.028 -14.159 -28.238 1.00 30.59 263 ALA A O 1
ATOM 2076 N N . ASP A 1 264 ? 16.640 -15.427 -26.964 1.00 27.09 264 ASP A N 1
ATOM 2077 C CA . ASP A 1 264 ? 17.338 -16.709 -26.851 1.00 27.09 264 ASP A CA 1
ATOM 2078 C C . ASP A 1 264 ? 18.834 -16.738 -26.466 1.00 27.09 264 ASP A C 1
ATOM 2080 O O . ASP A 1 264 ? 19.740 -16.828 -27.285 1.00 27.09 264 ASP A O 1
ATOM 2084 N N . PHE A 1 265 ? 19.033 -16.843 -25.146 1.00 28.41 265 PHE A N 1
ATOM 2085 C CA . PHE A 1 265 ? 19.655 -18.020 -24.515 1.00 28.41 265 PHE A CA 1
ATOM 2086 C C . PHE A 1 265 ? 21.091 -18.403 -24.937 1.00 28.41 265 PHE A C 1
ATOM 2088 O O . PHE A 1 265 ? 21.297 -19.114 -25.918 1.00 28.41 265 PHE A O 1
ATOM 2095 N N . TYR A 1 266 ? 22.064 -18.125 -24.059 1.00 27.36 266 TYR A N 1
ATOM 2096 C CA . TYR A 1 266 ? 23.227 -19.006 -23.913 1.00 27.36 266 TYR A CA 1
ATOM 2097 C C . TYR A 1 266 ? 23.352 -19.554 -22.492 1.00 27.36 266 TYR A C 1
ATOM 2099 O O . TYR A 1 266 ? 23.477 -18.829 -21.509 1.00 27.36 266 TYR A O 1
ATOM 2107 N N . ASP A 1 267 ? 23.285 -20.879 -22.431 1.00 28.50 267 ASP A N 1
ATOM 2108 C CA . ASP A 1 267 ? 23.462 -21.720 -21.257 1.00 28.50 267 ASP A CA 1
ATOM 2109 C C . ASP A 1 267 ? 24.914 -21.650 -20.757 1.00 28.50 267 ASP A C 1
ATOM 2111 O O . ASP A 1 267 ? 25.831 -21.947 -21.524 1.00 28.50 267 ASP A O 1
ATOM 2115 N N . THR A 1 268 ? 25.145 -21.267 -19.494 1.00 25.05 268 THR A N 1
ATOM 2116 C CA . THR A 1 268 ? 25.818 -22.132 -18.495 1.00 25.05 268 THR A CA 1
ATOM 2117 C C . THR A 1 268 ? 26.114 -21.439 -17.154 1.00 25.05 268 THR A C 1
ATOM 2119 O O . THR A 1 268 ? 26.633 -20.334 -17.094 1.00 25.05 268 THR A O 1
ATOM 2122 N N . HIS A 1 269 ? 25.896 -22.204 -16.076 1.00 23.64 269 HIS A N 1
ATOM 2123 C CA . HIS A 1 269 ? 26.657 -22.216 -14.810 1.00 23.64 269 HIS A CA 1
ATOM 2124 C C . HIS A 1 269 ? 26.606 -20.986 -13.869 1.00 23.64 269 HIS A C 1
ATOM 2126 O O . HIS A 1 269 ? 27.101 -19.898 -14.134 1.00 23.64 269 HIS A O 1
ATOM 2132 N N . PHE A 1 270 ? 26.083 -21.241 -12.665 1.00 25.22 270 PHE A N 1
ATOM 2133 C CA . PHE A 1 270 ? 25.942 -20.305 -11.546 1.00 25.22 270 PHE A CA 1
ATOM 2134 C C . PHE A 1 270 ? 27.099 -20.465 -10.539 1.00 25.22 270 PHE A C 1
ATOM 2136 O O . PHE A 1 270 ? 27.354 -21.590 -10.108 1.00 25.22 270 PHE A O 1
ATOM 2143 N N . SER A 1 271 ? 27.697 -19.372 -10.042 1.00 24.20 271 SER A N 1
ATOM 2144 C CA . SER A 1 271 ? 28.336 -19.371 -8.708 1.00 24.20 271 SER A CA 1
ATOM 2145 C C . SER A 1 271 ? 28.525 -17.971 -8.098 1.00 24.20 271 SER A C 1
ATOM 2147 O O . SER A 1 271 ? 29.234 -17.146 -8.660 1.00 24.20 271 SER A O 1
ATOM 2149 N N . GLN A 1 272 ? 27.950 -17.781 -6.904 1.00 26.12 272 GLN A N 1
ATOM 2150 C CA . GLN A 1 272 ? 28.354 -16.876 -5.807 1.00 26.12 272 GLN A CA 1
ATOM 2151 C C . GLN A 1 272 ? 28.755 -15.409 -6.089 1.00 26.12 272 GLN A C 1
ATOM 2153 O O . GLN A 1 272 ? 29.879 -15.125 -6.488 1.00 26.12 272 GLN A O 1
ATOM 2158 N N . ALA A 1 273 ? 27.937 -14.481 -5.569 1.00 23.48 273 ALA A N 1
ATOM 2159 C CA . ALA A 1 273 ? 28.308 -13.728 -4.356 1.00 23.48 273 ALA A CA 1
ATOM 2160 C C . ALA A 1 273 ? 27.063 -13.125 -3.659 1.00 23.48 273 ALA A C 1
ATOM 2162 O O . ALA A 1 273 ? 26.276 -12.401 -4.269 1.00 23.48 273 ALA A O 1
ATOM 2163 N N . ASP A 1 274 ? 26.877 -13.407 -2.367 1.00 27.92 274 ASP A N 1
ATOM 2164 C CA . ASP A 1 274 ? 25.654 -13.076 -1.623 1.00 27.92 274 ASP A CA 1
ATOM 2165 C C . ASP A 1 274 ? 25.469 -11.576 -1.314 1.00 27.92 274 ASP A C 1
ATOM 2167 O O . ASP A 1 274 ? 25.897 -11.098 -0.262 1.00 27.92 274 ASP A O 1
ATOM 2171 N N . CYS A 1 275 ? 24.720 -10.844 -2.154 1.00 28.80 275 CYS A N 1
ATOM 2172 C CA . CYS A 1 275 ? 23.969 -9.649 -1.709 1.00 28.80 275 CYS A CA 1
ATOM 2173 C C . CYS A 1 275 ? 22.848 -9.153 -2.645 1.00 28.80 275 CYS A C 1
ATOM 2175 O O . CYS A 1 275 ? 21.918 -8.505 -2.157 1.00 28.80 275 CYS A O 1
ATOM 2177 N N . TYR A 1 276 ? 22.905 -9.431 -3.950 1.00 32.03 276 TYR A N 1
ATOM 2178 C CA . TYR A 1 276 ? 22.171 -8.647 -4.958 1.00 32.03 276 TYR A CA 1
ATOM 2179 C C . TYR A 1 276 ? 20.703 -9.045 -5.204 1.00 32.03 276 TYR A C 1
ATOM 2181 O O . TYR A 1 276 ? 19.937 -8.224 -5.704 1.00 32.03 276 TYR A O 1
ATOM 2189 N N . ASP A 1 277 ? 20.268 -10.244 -4.799 1.00 31.70 277 ASP A N 1
ATOM 2190 C CA . ASP A 1 277 ? 19.031 -10.927 -5.252 1.00 31.70 277 ASP A CA 1
ATOM 2191 C C . ASP A 1 277 ? 17.702 -10.343 -4.698 1.00 31.70 277 ASP A C 1
ATOM 2193 O O . ASP A 1 277 ? 16.905 -11.037 -4.063 1.00 31.70 277 ASP A O 1
ATOM 2197 N N . ILE A 1 278 ? 17.487 -9.036 -4.865 1.00 33.28 278 ILE A N 1
ATOM 2198 C CA . ILE A 1 278 ? 16.189 -8.332 -4.800 1.00 33.28 278 ILE A CA 1
ATOM 2199 C C . ILE A 1 278 ? 16.155 -7.215 -5.850 1.00 33.28 278 ILE A C 1
ATOM 2201 O O . ILE A 1 278 ? 15.137 -7.058 -6.512 1.00 33.28 278 ILE A O 1
ATOM 2205 N N . PHE A 1 279 ? 17.268 -6.495 -6.016 1.00 33.44 279 PHE A N 1
ATOM 2206 C CA . PHE A 1 279 ? 17.506 -5.518 -7.088 1.00 33.44 279 PHE A CA 1
ATOM 2207 C C . PHE A 1 279 ? 18.243 -6.216 -8.242 1.00 33.44 279 PHE A C 1
ATOM 2209 O O . PHE A 1 279 ? 19.286 -5.778 -8.720 1.00 33.44 279 PHE A O 1
ATOM 2216 N N . TRP A 1 280 ? 17.785 -7.431 -8.557 1.00 34.78 280 TRP A N 1
ATOM 2217 C CA . TRP A 1 280 ? 18.410 -8.291 -9.555 1.00 34.78 280 TRP A CA 1
ATOM 2218 C C . TRP A 1 280 ? 17.404 -9.197 -10.283 1.00 34.78 280 TRP A C 1
ATOM 2220 O O . TRP A 1 280 ? 17.491 -10.424 -10.229 1.00 34.78 280 TRP A O 1
ATOM 2230 N N . PRO A 1 281 ? 16.445 -8.623 -11.020 1.00 34.31 281 PRO A N 1
ATOM 2231 C CA . PRO A 1 281 ? 16.148 -9.095 -12.354 1.00 34.31 281 PRO A CA 1
ATOM 2232 C C . PRO A 1 281 ? 17.103 -8.373 -13.318 1.00 34.31 281 PRO A C 1
ATOM 2234 O O . PRO A 1 281 ? 16.695 -7.413 -13.966 1.00 34.31 281 PRO A O 1
ATOM 2237 N N . LEU A 1 282 ? 18.386 -8.754 -13.363 1.00 37.31 282 LEU A N 1
ATOM 2238 C CA . LEU A 1 282 ? 19.279 -8.257 -14.420 1.00 37.31 282 LEU A CA 1
ATOM 2239 C C . LEU A 1 282 ? 18.921 -8.915 -15.761 1.00 37.31 282 LEU A C 1
ATOM 2241 O O . LEU A 1 282 ? 18.115 -9.840 -15.817 1.00 37.31 282 LEU A O 1
ATOM 2245 N N . THR A 1 283 ? 19.562 -8.423 -16.823 1.00 47.56 283 THR A N 1
ATOM 2246 C CA . THR A 1 283 ? 19.517 -8.962 -18.190 1.00 47.56 283 THR A CA 1
ATOM 2247 C C . THR A 1 283 ? 18.122 -9.043 -18.806 1.00 47.56 283 THR A C 1
ATOM 2249 O O . THR A 1 283 ? 17.476 -10.077 -18.741 1.00 47.56 283 THR A O 1
ATOM 2252 N N . HIS A 1 284 ? 17.729 -7.972 -19.492 1.00 46.25 284 HIS A N 1
ATOM 2253 C CA . HIS A 1 284 ? 17.361 -7.964 -20.912 1.00 46.25 284 HIS A CA 1
ATOM 2254 C C . HIS A 1 284 ? 17.223 -6.496 -21.337 1.00 46.25 284 HIS A C 1
ATOM 2256 O O . HIS A 1 284 ? 16.368 -5.775 -20.825 1.00 46.25 284 HIS A O 1
ATOM 2262 N N . PHE A 1 285 ? 18.051 -6.053 -22.279 1.00 42.62 285 PHE A N 1
ATOM 2263 C CA . PHE A 1 285 ? 17.868 -4.783 -22.979 1.00 42.62 285 PHE A CA 1
ATOM 2264 C C . PHE A 1 285 ? 18.157 -5.036 -24.457 1.00 42.62 285 PHE A C 1
ATOM 2266 O O . PHE A 1 285 ? 19.166 -5.670 -24.752 1.00 42.62 285 PHE A O 1
ATOM 2273 N N . SER A 1 286 ? 17.273 -4.638 -25.378 1.00 51.59 286 SER A N 1
ATOM 2274 C CA . SER A 1 286 ? 17.480 -4.941 -26.798 1.00 51.59 286 SER A CA 1
ATOM 2275 C C . SER A 1 286 ? 18.425 -3.930 -27.435 1.00 51.59 286 SER A C 1
ATOM 2277 O O . SER A 1 286 ? 18.460 -2.753 -27.063 1.00 51.59 286 SER A O 1
ATOM 2279 N N . GLN A 1 287 ? 19.198 -4.378 -28.421 1.00 53.38 287 GLN A N 1
ATOM 2280 C CA . GLN A 1 287 ? 20.206 -3.538 -29.064 1.00 53.38 287 GLN A CA 1
ATOM 2281 C C . GLN A 1 287 ? 19.587 -2.359 -29.853 1.00 53.38 287 GLN A C 1
ATOM 2283 O O . GLN A 1 287 ? 20.276 -1.366 -30.094 1.00 53.38 287 GLN A O 1
ATOM 2288 N N . ALA A 1 288 ? 18.296 -2.450 -30.206 1.00 55.31 288 ALA A N 1
ATOM 2289 C CA . ALA A 1 288 ? 17.504 -1.374 -30.808 1.00 55.31 288 ALA A CA 1
ATOM 2290 C C . ALA A 1 288 ? 16.874 -0.446 -29.750 1.00 55.31 288 ALA A C 1
ATOM 2292 O O . ALA A 1 288 ? 17.041 0.769 -29.841 1.00 55.31 288 ALA A O 1
ATOM 2293 N N . ASP A 1 289 ? 16.246 -0.995 -28.696 1.00 53.25 289 ASP A N 1
ATOM 2294 C CA . ASP A 1 289 ? 15.701 -0.202 -27.574 1.00 53.25 289 ASP A CA 1
ATOM 2295 C C . ASP A 1 289 ? 16.793 0.672 -26.926 1.00 53.25 289 ASP A C 1
ATOM 2297 O O . ASP A 1 289 ? 16.536 1.816 -26.529 1.00 53.25 289 ASP A O 1
ATOM 2301 N N . PHE A 1 290 ? 18.033 0.162 -26.874 1.00 58.66 290 PHE A N 1
ATOM 2302 C CA . PHE A 1 290 ? 19.194 0.933 -26.442 1.00 58.66 290 PHE A CA 1
ATOM 2303 C C . PHE A 1 290 ? 19.412 2.178 -27.294 1.00 58.66 290 PHE A C 1
ATOM 2305 O O . PHE A 1 290 ? 19.548 3.258 -26.725 1.00 58.66 290 PHE A O 1
ATOM 2312 N N . TYR A 1 291 ? 19.448 2.065 -28.623 1.00 60.91 291 TYR A N 1
ATOM 2313 C CA . TYR A 1 291 ? 19.789 3.201 -29.480 1.00 60.91 291 TYR A CA 1
ATOM 2314 C C . TYR A 1 291 ? 18.616 4.186 -29.625 1.00 60.91 291 TYR A C 1
ATOM 2316 O O . TYR A 1 291 ? 18.773 5.388 -29.386 1.00 60.91 291 TYR A O 1
ATOM 2324 N N . ASP A 1 292 ? 17.426 3.669 -29.938 1.00 59.84 292 ASP A N 1
ATOM 2325 C CA . ASP A 1 292 ? 16.264 4.475 -30.329 1.00 59.84 292 ASP A CA 1
ATOM 2326 C C . ASP A 1 292 ? 15.577 5.162 -29.140 1.00 59.84 292 ASP A C 1
ATOM 2328 O O . ASP A 1 292 ? 15.116 6.302 -29.258 1.00 59.84 292 ASP A O 1
ATOM 2332 N N . ILE A 1 293 ? 15.513 4.489 -27.983 1.00 55.69 293 ILE A N 1
ATOM 2333 C CA . ILE A 1 293 ? 14.773 4.974 -26.808 1.00 55.69 293 ILE A CA 1
ATOM 2334 C C . ILE A 1 293 ? 15.725 5.542 -25.755 1.00 55.69 293 ILE A C 1
ATOM 2336 O O . ILE A 1 293 ? 15.528 6.662 -25.284 1.00 55.69 293 ILE A O 1
ATOM 2340 N N . PHE A 1 294 ? 16.762 4.801 -25.364 1.00 56.97 294 PHE A N 1
ATOM 2341 C CA . PHE A 1 294 ? 17.590 5.199 -24.224 1.00 56.97 294 PHE A CA 1
ATOM 2342 C C . PHE A 1 294 ? 18.753 6.127 -24.599 1.00 56.97 294 PHE A C 1
ATOM 2344 O O . PHE A 1 294 ? 18.943 7.174 -23.974 1.00 56.97 294 PHE A O 1
ATOM 2351 N N . TRP A 1 295 ? 19.519 5.797 -25.635 1.00 63.94 295 TRP A N 1
ATOM 2352 C CA . TRP A 1 295 ? 20.708 6.541 -26.048 1.00 63.94 295 TRP A CA 1
ATOM 2353 C C . TRP A 1 295 ? 20.355 7.917 -26.624 1.00 63.94 295 TRP A C 1
ATOM 2355 O O . TRP A 1 295 ? 20.875 8.934 -26.157 1.00 63.94 295 TRP A O 1
ATOM 2365 N N . LEU A 1 296 ? 19.387 7.978 -27.545 1.00 61.81 296 LEU A N 1
ATOM 2366 C CA . LEU A 1 296 ? 18.891 9.222 -28.151 1.00 61.81 296 LEU A CA 1
ATOM 2367 C C . LEU A 1 296 ? 18.339 10.235 -27.123 1.00 61.81 296 LEU A C 1
ATOM 2369 O O . LEU A 1 296 ? 18.335 11.447 -27.371 1.00 61.81 296 LEU A O 1
ATOM 2373 N N . PHE A 1 297 ? 17.860 9.763 -25.969 1.00 53.84 297 PHE A N 1
ATOM 2374 C CA . PHE A 1 297 ? 17.442 10.614 -24.851 1.00 53.84 297 PHE A CA 1
ATOM 2375 C C . PHE A 1 297 ? 18.603 10.909 -23.890 1.00 53.84 297 PHE A C 1
ATOM 2377 O O . PHE A 1 297 ? 18.723 12.044 -23.428 1.00 53.84 297 PHE A O 1
ATOM 2384 N N . THR A 1 298 ? 19.502 9.953 -23.647 1.00 56.00 298 THR A N 1
ATOM 2385 C CA . THR A 1 298 ? 20.702 10.140 -22.813 1.00 56.00 298 THR A CA 1
ATOM 2386 C C . THR A 1 298 ? 21.636 11.205 -23.388 1.00 56.00 298 THR A C 1
ATOM 2388 O O . THR A 1 298 ? 22.095 12.066 -22.641 1.00 56.00 298 THR A O 1
ATOM 2391 N N . GLN A 1 299 ? 21.833 11.257 -24.709 1.00 61.12 299 GLN A N 1
ATOM 2392 C CA . GLN A 1 299 ? 22.550 12.358 -25.370 1.00 61.12 299 GLN A CA 1
ATOM 2393 C C . GLN A 1 299 ? 21.944 13.734 -25.031 1.00 61.12 299 GLN A C 1
ATOM 2395 O O . GLN A 1 299 ? 22.660 14.670 -24.682 1.00 61.12 299 GLN A O 1
ATOM 2400 N N . LYS A 1 300 ? 20.609 13.855 -25.073 1.00 58.06 300 LYS A N 1
ATOM 2401 C CA . LYS A 1 300 ? 19.876 15.096 -24.746 1.00 58.06 300 LYS A CA 1
ATOM 2402 C C . LYS A 1 300 ? 19.899 15.420 -23.249 1.00 58.06 300 LYS A C 1
ATOM 2404 O O . LYS A 1 300 ? 19.740 16.585 -22.881 1.00 58.06 300 LYS A O 1
ATOM 2409 N N . ALA A 1 301 ? 20.077 14.406 -22.403 1.00 51.94 301 ALA A N 1
ATOM 2410 C CA . ALA A 1 301 ? 20.221 14.539 -20.962 1.00 51.94 301 ALA A CA 1
ATOM 2411 C C . ALA A 1 301 ? 21.626 15.021 -20.577 1.00 51.94 301 ALA A C 1
ATOM 2413 O O . ALA A 1 301 ? 21.738 15.994 -19.835 1.00 51.94 301 ALA A O 1
ATOM 2414 N N . LEU A 1 302 ? 22.690 14.379 -21.083 1.00 56.44 302 LEU A N 1
ATOM 2415 C CA . LEU A 1 302 ? 24.094 14.648 -20.714 1.00 56.44 302 LEU A CA 1
ATOM 2416 C C . LEU A 1 302 ? 24.468 16.128 -20.884 1.00 56.44 302 LEU A C 1
ATOM 2418 O O . LEU A 1 302 ? 25.153 16.693 -20.036 1.00 56.44 302 LEU A O 1
ATOM 2422 N N . LEU A 1 303 ? 23.898 16.777 -21.903 1.00 59.03 303 LEU A N 1
ATOM 2423 C CA . LEU A 1 303 ? 23.977 18.219 -22.170 1.00 59.03 303 LEU A CA 1
ATOM 2424 C C . LEU A 1 303 ? 23.354 19.133 -21.085 1.00 59.03 303 LEU A C 1
ATOM 2426 O O . LEU A 1 303 ? 23.396 20.352 -21.237 1.00 59.03 303 LEU A O 1
ATOM 2430 N N . ARG A 1 304 ? 22.731 18.590 -20.027 1.00 53.91 304 ARG A N 1
ATOM 2431 C CA . ARG A 1 304 ? 21.963 19.346 -19.013 1.00 53.91 304 ARG A CA 1
ATOM 2432 C C . ARG A 1 304 ? 22.412 19.145 -17.564 1.00 53.91 304 ARG A C 1
ATOM 2434 O O . ARG A 1 304 ? 22.273 20.075 -16.777 1.00 53.91 304 ARG A O 1
ATOM 2441 N N . ASN A 1 305 ? 22.876 17.953 -17.173 1.00 54.41 305 ASN A N 1
ATOM 2442 C CA . ASN A 1 305 ? 23.177 17.639 -15.760 1.00 54.41 305 ASN A CA 1
ATOM 2443 C C . ASN A 1 305 ? 24.27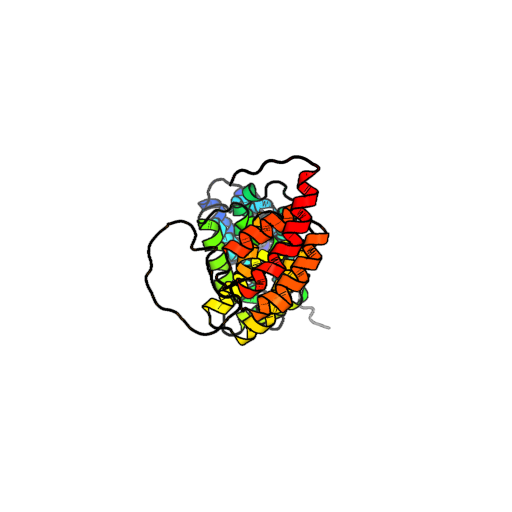6 16.562 -15.606 1.00 54.41 305 ASN A C 1
ATOM 2445 O O . ASN A 1 305 ? 24.117 15.566 -14.897 1.00 54.41 305 ASN A O 1
ATOM 2449 N N . MET A 1 306 ? 25.376 16.750 -16.343 1.00 59.56 306 MET A N 1
ATOM 2450 C CA . MET A 1 306 ? 26.413 15.750 -16.634 1.00 59.56 306 MET A CA 1
ATOM 2451 C C . MET A 1 306 ? 26.874 14.900 -15.434 1.00 59.56 306 MET A C 1
ATOM 2453 O O . MET A 1 306 ? 26.830 13.682 -15.525 1.00 59.56 306 MET A O 1
ATOM 2457 N N . GLU A 1 307 ? 27.271 15.500 -14.309 1.00 52.47 307 GLU A N 1
ATOM 2458 C CA . GLU A 1 307 ? 27.831 14.791 -13.138 1.00 52.47 307 GLU A CA 1
ATOM 2459 C C . GLU A 1 307 ? 26.896 13.691 -12.590 1.00 52.47 307 GLU A C 1
ATOM 2461 O O . GLU A 1 307 ? 27.290 12.539 -12.388 1.00 52.47 307 GLU A O 1
ATOM 2466 N N . ILE A 1 308 ? 25.622 14.035 -12.392 1.00 51.25 308 ILE A N 1
ATOM 2467 C CA . ILE A 1 308 ? 24.600 13.127 -11.848 1.00 51.25 308 ILE A CA 1
ATOM 2468 C C . ILE A 1 308 ? 24.223 12.074 -12.884 1.00 51.25 308 ILE A C 1
ATOM 2470 O O . ILE A 1 308 ? 24.010 10.907 -12.548 1.00 51.25 308 ILE A O 1
ATOM 2474 N N . LEU A 1 309 ? 24.196 12.482 -14.151 1.00 52.22 309 LEU A N 1
ATOM 2475 C CA . LEU A 1 309 ? 23.935 11.599 -15.274 1.00 52.22 309 LEU A CA 1
ATOM 2476 C C . LEU A 1 309 ? 25.046 10.581 -15.475 1.00 52.22 309 LEU A C 1
ATOM 2478 O O . LEU A 1 309 ? 24.724 9.423 -15.682 1.00 52.22 309 LEU A O 1
ATOM 2482 N N . LEU A 1 310 ? 26.319 10.949 -15.332 1.00 58.94 310 LEU A N 1
ATOM 2483 C CA . LEU A 1 310 ? 27.438 10.006 -15.374 1.00 58.94 310 LEU A CA 1
ATOM 2484 C C . LEU A 1 310 ? 27.318 8.957 -14.266 1.00 58.94 310 LEU A C 1
ATOM 2486 O O . LEU A 1 310 ? 27.537 7.774 -14.524 1.00 58.94 310 LEU A O 1
ATOM 2490 N N . LYS A 1 311 ? 26.903 9.347 -13.053 1.00 52.88 311 LYS A N 1
ATOM 2491 C CA . LYS A 1 311 ? 26.709 8.388 -11.956 1.00 52.88 311 LYS A CA 1
ATOM 2492 C C . LYS A 1 311 ? 25.518 7.456 -12.195 1.00 52.88 311 LYS A C 1
ATOM 2494 O O . LYS A 1 311 ? 25.642 6.253 -11.978 1.00 52.88 311 LYS A O 1
ATOM 2499 N N . ALA A 1 312 ? 24.394 7.987 -12.680 1.00 50.34 312 ALA A N 1
ATOM 2500 C CA . ALA A 1 312 ? 23.229 7.188 -13.054 1.00 50.34 312 ALA A CA 1
ATOM 2501 C C . ALA A 1 312 ? 23.544 6.243 -14.230 1.00 50.34 312 ALA A C 1
ATOM 2503 O O . ALA A 1 312 ? 23.304 5.046 -14.129 1.00 50.34 312 ALA A O 1
ATOM 2504 N N . PHE A 1 313 ? 24.147 6.765 -15.300 1.00 57.47 313 PHE A N 1
ATOM 2505 C CA . PHE A 1 313 ? 24.554 6.047 -16.511 1.00 57.47 313 PHE A CA 1
ATOM 2506 C C . PHE A 1 313 ? 25.607 4.971 -16.223 1.00 57.47 313 PHE A C 1
ATOM 2508 O O . PHE A 1 313 ? 25.521 3.888 -16.782 1.00 57.47 313 PHE A O 1
ATOM 2515 N N . SER A 1 314 ? 26.549 5.209 -15.305 1.00 55.94 314 SER A N 1
ATOM 2516 C CA . SER A 1 314 ? 27.531 4.206 -14.867 1.00 55.94 314 SER A CA 1
ATOM 2517 C C . SER A 1 314 ? 26.871 3.025 -14.145 1.00 55.94 314 SER A C 1
ATOM 2519 O O . SER A 1 314 ? 27.083 1.879 -14.544 1.00 55.94 314 SER A O 1
ATOM 2521 N N . ASN A 1 315 ? 26.016 3.287 -13.146 1.00 50.19 315 ASN A N 1
ATOM 2522 C CA . ASN A 1 315 ? 25.251 2.237 -12.460 1.00 50.19 315 ASN A CA 1
ATOM 2523 C C . ASN A 1 315 ? 24.369 1.451 -13.453 1.00 50.19 315 ASN A C 1
ATOM 2525 O O . ASN A 1 315 ? 24.261 0.231 -13.385 1.00 50.19 315 ASN A O 1
ATOM 2529 N N . LEU A 1 316 ? 23.759 2.161 -14.397 1.00 53.06 316 LEU A N 1
ATOM 2530 C CA . LEU A 1 316 ? 22.841 1.632 -15.398 1.00 53.06 316 LEU A CA 1
ATOM 2531 C C . LEU A 1 316 ? 23.560 0.761 -16.439 1.00 53.06 316 LEU A C 1
ATOM 2533 O O . LEU A 1 316 ? 23.126 -0.359 -16.690 1.00 53.06 316 LEU A O 1
ATOM 2537 N N . LEU A 1 317 ? 24.694 1.217 -16.984 1.00 56.97 317 LEU A N 1
ATOM 2538 C CA . LEU A 1 317 ? 25.536 0.414 -17.874 1.00 56.97 317 LEU A CA 1
ATOM 2539 C C . LEU A 1 317 ? 26.053 -0.848 -17.173 1.00 56.97 317 LEU A C 1
ATOM 2541 O O . LEU A 1 317 ? 26.090 -1.898 -17.803 1.00 56.97 317 LEU A O 1
ATOM 2545 N N . SER A 1 318 ? 26.368 -0.794 -15.871 1.00 52.25 318 SER A N 1
ATOM 2546 C CA . SER A 1 318 ? 26.761 -1.998 -15.117 1.00 52.25 318 SER A CA 1
ATOM 2547 C C . SER A 1 318 ? 25.646 -3.049 -14.980 1.00 52.25 318 SER A C 1
ATOM 2549 O O . SER A 1 318 ? 25.937 -4.212 -14.708 1.00 52.25 318 SER A O 1
ATOM 2551 N N . GLY A 1 319 ? 24.382 -2.665 -15.203 1.00 46.94 319 GLY A N 1
ATOM 2552 C CA . GLY A 1 319 ? 23.231 -3.572 -15.251 1.00 46.94 319 GLY A CA 1
ATOM 2553 C C . GLY A 1 319 ? 22.886 -4.093 -16.656 1.00 46.94 319 GLY A C 1
ATOM 2554 O O . GLY A 1 319 ? 22.048 -4.988 -16.790 1.00 46.94 319 GLY A O 1
ATOM 2555 N N . ILE A 1 320 ? 23.516 -3.555 -17.706 1.00 51.47 320 ILE A N 1
ATOM 2556 C CA . ILE A 1 320 ? 23.256 -3.912 -19.104 1.00 51.47 320 ILE A CA 1
ATOM 2557 C C . ILE A 1 320 ? 24.287 -4.945 -19.577 1.00 51.47 320 ILE A C 1
ATOM 2559 O O . ILE A 1 320 ? 25.451 -4.631 -19.804 1.00 51.47 320 ILE A O 1
ATOM 2563 N N . GLN A 1 321 ? 23.830 -6.177 -19.813 1.00 49.62 321 GLN A N 1
ATOM 2564 C CA . GLN A 1 321 ? 24.579 -7.172 -20.586 1.00 49.62 321 GLN A CA 1
ATOM 2565 C C . GLN A 1 321 ? 24.175 -7.081 -22.066 1.00 49.62 321 GLN A C 1
ATOM 2567 O O . GLN A 1 321 ? 23.382 -7.879 -22.560 1.00 49.62 321 GLN A O 1
ATOM 2572 N N . LEU A 1 322 ? 24.700 -6.067 -22.756 1.00 58.81 322 LEU A N 1
ATOM 2573 C CA . LEU A 1 322 ? 24.649 -5.931 -24.215 1.00 58.81 322 LEU A CA 1
ATOM 2574 C C . LEU A 1 322 ? 26.067 -5.860 -24.771 1.00 58.81 322 LEU A C 1
ATOM 2576 O O . LEU A 1 322 ? 26.943 -5.244 -24.164 1.00 58.81 322 LEU A O 1
ATOM 2580 N N . ASP A 1 323 ? 26.255 -6.376 -2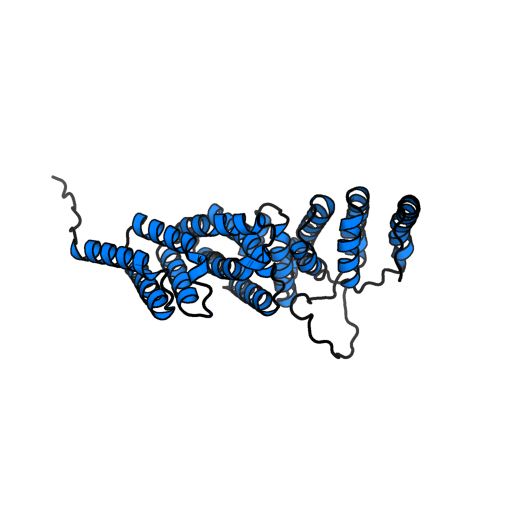5.985 1.00 58.41 323 ASP A N 1
ATOM 2581 C CA . ASP A 1 323 ? 27.388 -5.954 -26.801 1.00 58.41 323 ASP A CA 1
ATOM 2582 C C . ASP A 1 323 ? 27.144 -4.518 -27.298 1.00 58.41 323 ASP A C 1
ATOM 2584 O O . ASP A 1 323 ? 26.349 -4.256 -28.210 1.00 58.41 323 ASP A O 1
ATOM 2588 N N . LEU A 1 324 ? 27.820 -3.576 -26.638 1.00 61.41 324 LEU A N 1
ATOM 2589 C CA . LEU A 1 324 ? 27.865 -2.159 -26.996 1.00 61.41 324 LEU A CA 1
ATOM 2590 C C . LEU A 1 324 ? 29.072 -1.825 -27.892 1.00 61.41 324 LEU A C 1
ATOM 2592 O O . LEU A 1 324 ? 29.317 -0.650 -28.169 1.00 61.41 324 LEU A O 1
ATOM 2596 N N . GLY A 1 325 ? 29.822 -2.821 -28.380 1.00 63.84 325 GLY A N 1
ATOM 2597 C CA . GLY A 1 325 ? 31.007 -2.657 -29.224 1.00 63.84 325 GLY A CA 1
ATOM 2598 C C . GLY A 1 325 ? 30.745 -1.767 -30.439 1.00 63.84 325 GLY A C 1
ATOM 2599 O O . GLY A 1 325 ? 31.432 -0.764 -30.635 1.00 63.84 325 GLY A O 1
ATOM 2600 N N . GLN A 1 326 ? 29.671 -2.038 -31.188 1.00 62.28 326 GLN A N 1
ATOM 2601 C CA . GLN A 1 326 ? 29.294 -1.232 -32.360 1.00 62.28 326 GLN A CA 1
ATOM 2602 C C . GLN A 1 326 ? 28.882 0.215 -32.026 1.00 62.28 326 GLN A C 1
ATOM 2604 O O . GLN A 1 326 ? 29.005 1.098 -32.870 1.00 62.28 326 GLN A O 1
ATOM 2609 N N . TYR A 1 327 ? 28.457 0.484 -30.787 1.00 61.06 327 TYR A N 1
ATOM 2610 C CA . TYR A 1 327 ? 28.112 1.827 -30.304 1.00 61.06 327 TYR A CA 1
ATOM 2611 C C . TYR A 1 327 ? 29.231 2.487 -29.497 1.00 61.06 327 TYR A C 1
ATOM 2613 O O . TYR A 1 327 ? 29.079 3.631 -29.078 1.00 61.06 327 TYR A O 1
ATOM 2621 N N . THR A 1 328 ? 30.361 1.812 -29.280 1.00 63.50 328 THR A N 1
ATOM 2622 C CA . THR A 1 328 ? 31.424 2.285 -28.380 1.00 63.50 328 THR A CA 1
ATOM 2623 C C . THR A 1 328 ? 31.959 3.649 -28.811 1.00 63.50 328 THR A C 1
ATOM 2625 O O . THR A 1 328 ? 32.140 4.525 -27.972 1.00 63.50 328 THR A O 1
ATOM 2628 N N . LEU A 1 329 ? 32.115 3.893 -30.116 1.00 64.12 329 LEU A N 1
ATOM 2629 C CA . LEU A 1 329 ? 32.510 5.210 -30.626 1.00 64.12 329 LEU A CA 1
ATOM 2630 C C . LEU A 1 329 ? 31.426 6.279 -30.447 1.00 64.12 329 LEU A C 1
ATOM 2632 O O . LEU A 1 329 ? 31.759 7.438 -30.221 1.00 64.12 329 LEU A O 1
ATOM 2636 N N . ASP A 1 330 ? 30.147 5.926 -30.541 1.00 66.56 330 ASP A N 1
ATOM 2637 C CA . ASP A 1 330 ? 29.058 6.884 -30.338 1.00 66.56 330 ASP A CA 1
ATOM 2638 C C . ASP A 1 330 ? 28.870 7.214 -28.858 1.00 66.56 330 ASP A C 1
ATOM 2640 O O . ASP A 1 330 ? 28.636 8.373 -28.540 1.00 66.56 330 ASP A O 1
ATOM 2644 N N . ILE A 1 331 ? 29.058 6.245 -27.959 1.00 65.19 331 ILE A N 1
ATOM 2645 C CA . ILE A 1 331 ? 29.042 6.446 -26.505 1.00 65.19 331 ILE A CA 1
ATOM 2646 C C . ILE A 1 331 ? 30.268 7.255 -26.057 1.00 65.19 331 ILE A C 1
ATOM 2648 O O . ILE A 1 331 ? 30.131 8.190 -25.270 1.00 65.19 331 ILE A O 1
ATOM 2652 N N . ILE A 1 332 ? 31.463 6.946 -26.576 1.00 66.06 332 ILE A N 1
ATOM 2653 C CA . ILE A 1 332 ? 32.708 7.613 -26.171 1.00 66.06 332 ILE A CA 1
ATOM 2654 C C . ILE A 1 332 ? 32.831 9.033 -26.739 1.00 66.06 332 ILE A C 1
ATOM 2656 O O . ILE A 1 332 ? 33.338 9.886 -26.023 1.00 66.06 332 ILE A O 1
ATOM 2660 N N . LYS A 1 333 ? 32.365 9.349 -27.959 1.00 67.69 333 LYS A N 1
ATOM 2661 C CA . LYS A 1 333 ? 32.527 10.707 -28.539 1.00 67.69 333 LYS A CA 1
ATOM 2662 C C . LYS A 1 333 ? 31.977 11.836 -27.634 1.00 67.69 333 LYS A C 1
ATOM 2664 O O . LYS A 1 333 ? 32.743 12.761 -27.362 1.00 67.69 333 LYS A O 1
ATOM 2669 N N . PRO A 1 334 ? 30.724 11.790 -27.120 1.00 62.88 334 PRO A N 1
ATOM 2670 C CA . PRO A 1 334 ? 30.223 12.787 -26.171 1.00 62.88 334 PRO A CA 1
ATOM 2671 C C . PRO A 1 334 ? 31.010 12.817 -24.860 1.00 62.88 334 PRO A C 1
ATOM 2673 O O . PRO A 1 334 ? 31.260 13.894 -24.333 1.00 62.88 334 PRO A O 1
ATOM 2676 N N . LEU A 1 335 ? 31.422 11.654 -24.344 1.00 60.81 335 LEU A N 1
ATOM 2677 C CA . LEU A 1 335 ? 32.156 11.551 -23.080 1.00 60.81 335 LEU A CA 1
ATOM 2678 C C . LEU A 1 335 ? 33.585 12.109 -23.197 1.00 60.81 335 LEU A C 1
ATOM 2680 O O . LEU A 1 335 ? 34.026 12.850 -22.326 1.00 60.81 335 LEU A O 1
ATOM 2684 N N . GLY A 1 336 ? 34.293 11.814 -24.289 1.00 58.81 336 GLY A N 1
ATOM 2685 C CA . GLY A 1 336 ? 35.654 12.287 -24.554 1.00 58.81 336 GLY A CA 1
ATOM 2686 C C . GLY A 1 336 ? 35.723 13.805 -24.707 1.00 58.81 336 GLY A C 1
ATOM 2687 O O . GLY A 1 336 ? 36.505 14.450 -24.014 1.00 58.81 336 GLY A O 1
ATOM 2688 N N . GLY A 1 337 ? 34.822 14.385 -25.509 1.00 57.22 337 GLY A N 1
ATOM 2689 C CA . GLY A 1 337 ? 34.694 15.843 -25.638 1.00 57.22 337 GLY A CA 1
ATOM 2690 C C . GLY A 1 337 ? 34.213 16.555 -24.363 1.00 57.22 337 GLY A C 1
ATOM 2691 O O . GLY A 1 337 ? 34.238 17.780 -24.305 1.00 57.22 337 GLY A O 1
ATOM 2692 N N . MET A 1 338 ? 33.781 15.813 -23.337 1.00 52.53 338 MET A N 1
ATOM 2693 C CA . MET A 1 338 ? 33.457 16.338 -22.005 1.00 52.53 338 MET A CA 1
ATOM 2694 C C . MET A 1 338 ? 34.607 16.143 -21.001 1.00 52.53 338 MET A C 1
ATOM 2696 O O . MET A 1 338 ? 34.819 17.007 -20.152 1.00 52.53 338 MET A O 1
ATOM 2700 N N . LEU A 1 339 ? 35.412 15.083 -21.133 1.00 46.00 339 LEU A N 1
ATOM 2701 C CA . LEU A 1 339 ? 36.643 14.895 -20.353 1.00 46.00 339 LEU A CA 1
ATOM 2702 C C . LEU A 1 339 ? 37.692 15.980 -20.655 1.00 46.00 339 LEU A C 1
ATOM 2704 O O . LEU A 1 339 ? 38.376 16.432 -19.738 1.00 46.00 339 LEU A O 1
ATOM 2708 N N . GLU A 1 340 ? 37.773 16.466 -21.898 1.00 44.09 340 GLU A N 1
ATOM 2709 C CA . GLU A 1 340 ? 38.604 17.634 -22.238 1.00 44.09 340 GLU A CA 1
ATOM 2710 C C . GLU A 1 340 ? 38.153 18.917 -21.515 1.00 44.09 340 GLU A C 1
ATOM 2712 O O . GLU A 1 340 ? 38.996 19.726 -21.133 1.00 44.09 340 GLU A O 1
ATOM 2717 N N . VAL A 1 341 ? 36.850 19.082 -21.251 1.00 42.53 341 VAL A N 1
ATOM 2718 C CA . VAL A 1 341 ? 36.320 20.227 -20.487 1.00 42.53 341 VAL A CA 1
ATOM 2719 C C . VAL A 1 341 ? 36.666 20.098 -19.000 1.00 42.53 341 VAL A C 1
ATOM 2721 O O . VAL A 1 341 ? 37.109 21.068 -18.389 1.00 42.53 341 VAL A O 1
ATOM 2724 N N . CYS A 1 342 ? 36.540 18.901 -18.418 1.00 34.81 342 CYS A N 1
ATOM 2725 C CA . CYS A 1 342 ? 36.923 18.658 -17.022 1.00 34.81 342 CYS A CA 1
ATOM 2726 C C . CYS A 1 342 ? 38.432 18.813 -16.761 1.00 34.81 342 CYS A C 1
ATOM 2728 O O . CYS A 1 342 ? 38.816 19.149 -15.646 1.00 34.81 342 CYS A O 1
ATOM 2730 N N . ASN A 1 343 ? 39.296 18.635 -17.766 1.00 33.41 343 ASN A N 1
ATOM 2731 C CA . ASN A 1 343 ? 40.741 18.851 -17.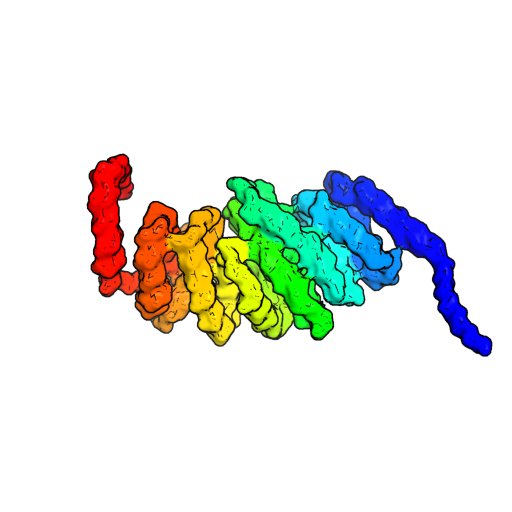612 1.00 33.41 343 ASN A CA 1
ATOM 2732 C C . ASN A 1 343 ? 41.141 20.318 -17.355 1.00 33.41 343 ASN A C 1
ATOM 2734 O O . ASN A 1 343 ? 42.288 20.562 -16.979 1.00 33.41 343 ASN A O 1
ATOM 2738 N N . HIS A 1 344 ? 40.232 21.288 -17.519 1.00 36.91 344 HIS A N 1
ATOM 2739 C CA . HIS A 1 344 ? 40.495 22.687 -17.167 1.00 36.91 344 HIS A CA 1
ATOM 2740 C C . HIS A 1 344 ? 40.225 23.031 -15.689 1.00 36.91 344 HIS A C 1
ATOM 2742 O O . HIS A 1 344 ? 40.857 23.957 -15.183 1.00 36.91 344 HIS A O 1
ATOM 2748 N N . ASP A 1 345 ? 39.370 22.270 -14.994 1.00 35.91 345 ASP A N 1
ATOM 2749 C CA . ASP A 1 345 ? 39.067 22.420 -13.561 1.00 35.91 345 ASP A CA 1
ATOM 2750 C C . ASP A 1 345 ? 39.404 21.112 -12.821 1.00 35.91 345 ASP A C 1
ATOM 2752 O O . ASP A 1 345 ? 38.619 20.167 -12.747 1.00 35.91 345 ASP A O 1
ATOM 2756 N N . SER A 1 346 ? 40.628 21.051 -12.295 1.00 37.09 346 SER A N 1
ATOM 2757 C CA . SER A 1 346 ? 41.319 19.822 -11.886 1.00 37.09 346 SER A CA 1
ATOM 2758 C C . SER A 1 346 ? 40.568 18.920 -10.888 1.00 37.09 346 SER A C 1
ATOM 2760 O O . SER A 1 346 ? 40.475 19.243 -9.700 1.00 37.09 346 SER A O 1
ATOM 2762 N N . LEU A 1 347 ? 40.194 17.711 -11.327 1.00 29.80 347 LEU A N 1
ATOM 2763 C CA . LEU A 1 347 ? 39.871 16.571 -10.457 1.00 29.80 347 LEU A CA 1
ATOM 2764 C C . LEU A 1 347 ? 40.529 15.277 -10.961 1.00 29.80 347 LEU A C 1
ATOM 2766 O O . LEU A 1 347 ? 40.108 14.682 -11.951 1.00 29.80 347 LEU A O 1
ATOM 2770 N N . THR A 1 348 ? 41.551 14.816 -10.240 1.00 28.11 348 THR A N 1
ATOM 2771 C CA . THR A 1 348 ? 42.266 13.571 -10.541 1.00 28.11 348 THR A CA 1
ATOM 2772 C C . THR A 1 348 ? 41.439 12.351 -10.133 1.00 28.11 348 THR A C 1
ATOM 2774 O O . THR A 1 348 ? 41.270 12.091 -8.942 1.00 28.11 348 THR A O 1
ATOM 2777 N N . PHE A 1 349 ? 40.986 11.558 -11.105 1.00 25.86 349 PHE A N 1
ATOM 2778 C CA . PHE A 1 349 ? 40.487 10.204 -10.857 1.00 25.86 349 PHE A CA 1
ATOM 2779 C C . PHE A 1 349 ? 41.598 9.179 -11.103 1.00 25.86 349 PHE A C 1
ATOM 2781 O O . PHE A 1 349 ? 42.122 9.075 -12.210 1.00 25.86 349 PHE A O 1
ATOM 2788 N N . CYS A 1 350 ? 41.937 8.409 -10.068 1.00 23.11 350 CYS A N 1
ATOM 2789 C CA . CYS A 1 350 ? 42.654 7.147 -10.241 1.00 23.11 350 CYS A CA 1
ATOM 2790 C C . CYS A 1 350 ? 41.674 6.056 -10.698 1.00 23.11 350 CYS A C 1
ATOM 2792 O O . CYS A 1 350 ? 40.498 6.095 -10.329 1.00 23.11 350 CYS A O 1
ATOM 2794 N N . VAL A 1 351 ? 42.191 5.116 -11.495 1.00 28.62 351 VAL A N 1
ATOM 2795 C CA . VAL A 1 351 ? 41.484 3.933 -12.022 1.00 28.62 351 VAL A CA 1
ATOM 2796 C C . VAL A 1 351 ? 41.189 2.921 -10.916 1.00 28.62 351 VAL A C 1
ATOM 2798 O O . VAL A 1 351 ? 42.106 2.697 -10.093 1.00 28.62 351 VAL A O 1
#